Protein AF-A0A506UL39-F1 (afdb_monomer)

pLDDT: mean 78.43, std 23.1, range [29.95, 97.69]

Structure (mmCIF, N/CA/C/O backbone):
data_AF-A0A506UL39-F1
#
_entry.id   AF-A0A506UL39-F1
#
loop_
_atom_site.group_PDB
_atom_site.id
_atom_site.type_symbol
_atom_site.label_atom_id
_atom_site.label_alt_id
_atom_site.label_comp_id
_atom_site.label_asym_id
_atom_site.label_entity_id
_atom_site.label_seq_id
_atom_site.pdbx_PDB_ins_code
_atom_site.Cartn_x
_atom_site.Cartn_y
_atom_site.Cartn_z
_atom_site.occupancy
_atom_site.B_iso_or_equiv
_atom_site.auth_seq_id
_atom_site.auth_comp_id
_atom_site.auth_asym_id
_atom_site.auth_atom_id
_atom_site.pdbx_PDB_model_num
ATOM 1 N N . MET A 1 1 ? 1.155 39.255 -31.889 1.00 38.16 1 MET A N 1
ATOM 2 C CA . MET A 1 1 ? 1.366 37.827 -32.200 1.00 38.16 1 MET A CA 1
ATOM 3 C C . MET A 1 1 ? 1.905 37.205 -30.923 1.00 38.16 1 MET A C 1
ATOM 5 O O . MET A 1 1 ? 3.088 36.922 -30.807 1.00 38.16 1 MET A O 1
ATOM 9 N N . GLU A 1 2 ? 1.031 37.185 -29.916 1.00 32.53 2 GLU A N 1
ATOM 10 C CA . GLU A 1 2 ? 1.246 36.534 -28.626 1.00 32.53 2 GLU A CA 1
ATOM 11 C C . GLU A 1 2 ? 1.055 35.037 -28.850 1.00 32.53 2 GLU A C 1
ATOM 13 O O . GLU A 1 2 ? 0.069 34.622 -29.457 1.00 32.53 2 GLU A O 1
ATOM 18 N N . SER A 1 3 ? 2.042 34.249 -28.442 1.00 35.88 3 SER A N 1
ATOM 19 C CA . SER A 1 3 ? 1.967 32.796 -28.443 1.00 35.88 3 SER A CA 1
ATOM 20 C C . SER A 1 3 ? 1.870 32.376 -26.987 1.00 35.88 3 SER A C 1
ATOM 22 O O . SER A 1 3 ? 2.885 32.300 -26.296 1.00 35.88 3 SER A O 1
ATOM 24 N N . ASP A 1 4 ? 0.639 32.151 -26.535 1.00 34.62 4 ASP A N 1
ATOM 25 C CA . ASP A 1 4 ? 0.340 31.470 -25.281 1.00 34.62 4 ASP A CA 1
ATOM 26 C C . ASP A 1 4 ? 0.943 30.064 -25.329 1.00 34.62 4 ASP A C 1
ATOM 28 O O . ASP A 1 4 ? 0.480 29.169 -26.036 1.00 34.62 4 ASP A O 1
ATOM 32 N N . MET A 1 5 ? 2.032 29.883 -24.587 1.00 33.25 5 MET A N 1
ATOM 33 C CA . MET A 1 5 ? 2.600 28.580 -24.282 1.00 33.25 5 MET A CA 1
ATOM 34 C C . MET A 1 5 ? 1.876 28.071 -23.040 1.00 33.25 5 MET A C 1
ATOM 36 O O . MET A 1 5 ? 2.238 28.375 -21.905 1.00 33.25 5 MET A O 1
ATOM 40 N N . GLN A 1 6 ? 0.794 27.342 -23.286 1.00 35.16 6 GLN A N 1
ATOM 41 C CA . GLN A 1 6 ? -0.039 26.734 -22.265 1.00 35.16 6 GLN A CA 1
ATOM 42 C C . GLN A 1 6 ? 0.770 25.684 -21.494 1.00 35.16 6 GLN A C 1
ATOM 44 O O . GLN A 1 6 ? 0.962 24.554 -21.942 1.00 35.16 6 GLN A O 1
ATOM 49 N N . ALA A 1 7 ? 1.265 26.075 -20.320 1.00 33.69 7 ALA A N 1
ATOM 50 C CA . ALA A 1 7 ? 1.713 25.153 -19.292 1.00 33.69 7 ALA A CA 1
ATOM 51 C C . ALA A 1 7 ? 0.482 24.381 -18.797 1.00 33.69 7 ALA A C 1
ATOM 53 O O . ALA A 1 7 ? -0.311 24.888 -18.007 1.00 33.69 7 ALA A O 1
ATOM 54 N N . GLY A 1 8 ? 0.292 23.166 -19.312 1.00 33.06 8 GLY A N 1
ATOM 55 C CA . GLY A 1 8 ? -0.760 22.233 -18.904 1.00 33.06 8 GLY A CA 1
ATOM 56 C C . GLY A 1 8 ? -0.520 21.640 -17.514 1.00 33.06 8 GLY A C 1
ATOM 57 O O . GLY A 1 8 ? -0.478 20.426 -17.364 1.00 33.06 8 GLY A O 1
ATOM 58 N N . GLY A 1 9 ? -0.331 22.485 -16.500 1.00 37.47 9 GLY A N 1
ATOM 59 C CA . GLY A 1 9 ? -0.407 22.085 -15.100 1.00 37.47 9 GLY A CA 1
ATOM 60 C C . GLY A 1 9 ? -1.870 22.053 -14.686 1.00 37.47 9 GLY A C 1
ATOM 61 O O . GLY A 1 9 ? -2.412 23.067 -14.254 1.00 37.47 9 GLY A O 1
ATOM 62 N N . PHE A 1 10 ? -2.532 20.912 -14.867 1.00 41.19 10 PHE A N 1
ATOM 63 C CA . PHE A 1 10 ? -3.854 20.713 -14.283 1.00 41.19 10 PHE A CA 1
ATOM 64 C C . PHE A 1 10 ? -3.689 20.621 -12.755 1.00 41.19 10 PHE A C 1
ATOM 66 O O . PHE A 1 10 ? -2.804 19.891 -12.301 1.00 41.19 10 PHE A O 1
ATOM 73 N N . PRO A 1 11 ? -4.467 21.359 -11.943 1.00 39.09 11 PRO A N 1
ATOM 74 C CA . PRO A 1 11 ? -4.295 21.341 -10.496 1.00 39.09 11 PRO A CA 1
ATOM 75 C C . PRO A 1 11 ? -4.574 19.933 -9.958 1.00 39.09 11 PRO A C 1
ATOM 77 O O . PRO A 1 11 ? -5.653 19.377 -10.173 1.00 39.09 11 PRO A O 1
ATOM 80 N N . LEU A 1 12 ? -3.587 19.365 -9.257 1.00 50.97 12 LEU A N 1
ATOM 81 C CA . LEU A 1 12 ? -3.620 18.023 -8.659 1.00 50.97 12 LEU A CA 1
ATOM 82 C C . LEU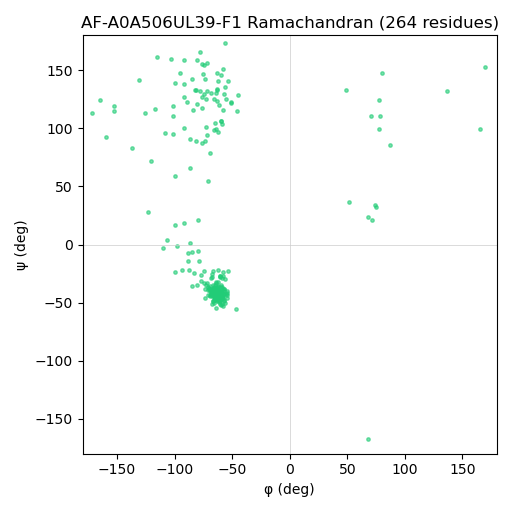 A 1 12 ? -4.842 17.801 -7.752 1.00 50.97 12 LEU A C 1
ATOM 84 O O . LEU A 1 12 ? -5.271 16.664 -7.591 1.00 50.97 12 LEU A O 1
ATOM 88 N N . SER A 1 13 ? -5.448 18.873 -7.228 1.00 46.28 13 SER A N 1
ATOM 89 C CA . SER A 1 13 ? -6.666 18.813 -6.415 1.00 46.28 13 SER A CA 1
ATOM 90 C C . SER A 1 13 ? -7.834 18.133 -7.131 1.00 46.28 13 SER A C 1
ATOM 92 O O . SER A 1 13 ? -8.550 17.353 -6.518 1.00 46.28 13 SER A O 1
ATOM 94 N N . PHE A 1 14 ? -8.005 18.356 -8.436 1.00 41.31 14 PHE A N 1
ATOM 95 C CA . PHE A 1 14 ? -9.125 17.785 -9.189 1.00 41.31 14 PHE A CA 1
ATOM 96 C C . PHE A 1 14 ? -8.927 16.300 -9.517 1.00 41.31 14 PHE A C 1
ATOM 98 O O . PHE A 1 14 ? -9.890 15.536 -9.578 1.00 41.31 14 PHE A O 1
ATOM 105 N N . SER A 1 15 ? -7.675 15.876 -9.696 1.00 50.53 15 SER A N 1
ATOM 106 C CA . SER A 1 15 ? -7.331 14.460 -9.846 1.00 50.53 15 SER A CA 1
ATOM 107 C C . SER A 1 15 ? -7.427 13.721 -8.511 1.00 50.53 15 SER A C 1
ATOM 109 O O . SER A 1 15 ? -7.947 12.611 -8.486 1.00 50.53 15 SER A O 1
ATOM 111 N N . ALA A 1 16 ? -7.021 14.356 -7.408 1.00 48.03 16 ALA A N 1
ATOM 112 C CA . ALA A 1 16 ? -7.117 13.796 -6.062 1.00 48.03 16 ALA A CA 1
ATOM 113 C C . ALA A 1 16 ? -8.574 13.633 -5.593 1.00 48.03 16 ALA A C 1
ATOM 115 O O . ALA A 1 16 ? -8.914 12.621 -4.972 1.00 48.03 16 ALA A O 1
ATOM 116 N N . GLU A 1 17 ? -9.452 14.588 -5.925 1.00 49.06 17 GLU A N 1
ATOM 117 C CA . GLU A 1 17 ? -10.882 14.522 -5.594 1.00 49.06 17 GLU A CA 1
ATOM 118 C C . GLU A 1 17 ? -11.579 13.404 -6.383 1.00 49.06 17 GLU A C 1
ATOM 120 O O . GLU A 1 17 ? -12.274 12.583 -5.789 1.00 49.06 17 GLU A O 1
ATOM 125 N N . ARG A 1 18 ? -11.278 13.256 -7.682 1.00 52.94 18 ARG A N 1
ATOM 126 C CA . ARG A 1 18 ? -11.793 12.145 -8.501 1.00 52.94 18 ARG A CA 1
ATOM 127 C C . ARG A 1 18 ? -11.214 10.778 -8.152 1.00 52.94 18 ARG A C 1
ATOM 129 O O . ARG A 1 18 ? -11.940 9.791 -8.224 1.00 52.94 18 ARG A O 1
ATOM 136 N N . ALA A 1 19 ? -9.927 10.682 -7.822 1.00 51.28 19 ALA A N 1
ATOM 137 C CA . ALA A 1 19 ? -9.304 9.418 -7.426 1.00 51.28 19 ALA A CA 1
ATOM 138 C C . ALA A 1 19 ? -9.859 8.944 -6.076 1.00 51.28 19 ALA A C 1
ATOM 140 O O . ALA A 1 19 ? -10.174 7.764 -5.921 1.00 51.28 19 ALA A O 1
ATOM 141 N N . SER A 1 20 ? -10.075 9.876 -5.140 1.00 53.09 20 SER A N 1
ATOM 142 C CA . SER A 1 20 ? -10.773 9.601 -3.880 1.00 53.09 20 SER A CA 1
ATOM 143 C C . SER A 1 20 ? -12.224 9.190 -4.125 1.00 53.09 20 SER A C 1
ATOM 145 O O . SER A 1 20 ? -12.666 8.190 -3.573 1.00 53.09 20 SER A O 1
ATOM 147 N N . GLU A 1 21 ? -12.956 9.897 -4.988 1.00 56.34 21 GLU A N 1
ATOM 148 C CA . GLU A 1 21 ? -14.340 9.565 -5.342 1.00 56.34 21 GLU A CA 1
ATOM 149 C C . GLU A 1 21 ? -14.439 8.184 -6.011 1.00 56.34 21 GLU A C 1
ATOM 151 O O . GLU A 1 21 ? -15.245 7.357 -5.601 1.00 56.34 21 GLU A O 1
ATOM 156 N N . THR A 1 22 ? -13.548 7.863 -6.950 1.00 54.78 22 THR A N 1
ATOM 157 C CA . THR A 1 22 ? -13.529 6.568 -7.657 1.00 54.78 22 THR A CA 1
ATOM 158 C C . THR A 1 22 ? -13.162 5.408 -6.724 1.00 54.78 22 THR A C 1
ATOM 160 O O . THR A 1 22 ? -13.800 4.356 -6.766 1.00 54.78 22 THR A O 1
ATOM 163 N N . ALA A 1 23 ? -12.191 5.599 -5.823 1.00 55.88 23 ALA A N 1
ATOM 164 C CA . ALA A 1 23 ? -11.844 4.604 -4.804 1.00 55.88 23 ALA A CA 1
ATOM 165 C C . ALA A 1 23 ? -12.993 4.373 -3.804 1.00 55.88 23 ALA A C 1
ATOM 167 O O . ALA A 1 23 ? -13.213 3.250 -3.347 1.00 55.88 23 ALA A O 1
ATOM 168 N N . MET A 1 24 ? -13.743 5.433 -3.483 1.00 57.34 24 MET A N 1
ATOM 169 C CA . MET A 1 24 ? -14.925 5.383 -2.617 1.00 57.34 24 MET A CA 1
ATOM 170 C C . MET A 1 24 ? -16.143 4.758 -3.318 1.00 57.34 24 MET A C 1
ATOM 172 O O . MET A 1 24 ? -17.020 4.240 -2.637 1.00 57.34 24 MET A O 1
ATOM 176 N N . VAL A 1 25 ? -16.196 4.758 -4.655 1.00 55.38 25 VAL A N 1
ATOM 177 C CA . VAL A 1 25 ? -17.262 4.113 -5.448 1.00 55.38 25 VAL A CA 1
ATOM 178 C C . VAL A 1 25 ? -17.089 2.585 -5.524 1.00 55.38 25 VAL A C 1
ATOM 180 O O . VAL A 1 25 ? -18.076 1.868 -5.668 1.00 55.38 25 VAL A O 1
ATOM 183 N N . GLY A 1 26 ? -15.863 2.062 -5.388 1.00 57.66 26 GLY A N 1
ATOM 184 C CA . GLY A 1 26 ? -15.585 0.615 -5.416 1.00 57.66 26 GLY A CA 1
ATOM 185 C C . GLY A 1 26 ? -15.698 -0.105 -4.064 1.00 57.66 26 GLY A C 1
ATOM 186 O O . GLY A 1 26 ? -15.888 -1.324 -4.023 1.00 57.66 26 GLY A O 1
ATOM 187 N N . ALA A 1 27 ? -15.577 0.623 -2.952 1.00 67.50 27 ALA A N 1
ATOM 188 C CA . ALA A 1 27 ? -15.728 0.075 -1.607 1.00 67.50 27 ALA A CA 1
ATOM 189 C C . ALA A 1 27 ? -17.179 0.204 -1.141 1.00 67.50 27 ALA A C 1
ATOM 191 O O . ALA A 1 27 ? -17.815 1.237 -1.337 1.00 67.50 27 ALA A O 1
ATOM 192 N N . ASP A 1 28 ? -17.713 -0.832 -0.495 1.00 84.94 28 ASP A N 1
ATOM 193 C CA . ASP A 1 28 ? -19.056 -0.704 0.047 1.00 84.94 28 ASP A CA 1
ATOM 194 C C . ASP A 1 28 ? -19.087 0.232 1.265 1.00 84.94 28 ASP A C 1
ATOM 196 O O . ASP A 1 28 ? -18.089 0.474 1.952 1.00 84.94 28 ASP A O 1
ATOM 200 N N . ASN A 1 29 ? -20.265 0.795 1.532 1.00 88.88 29 ASN A N 1
ATOM 201 C CA . ASN A 1 29 ? -20.434 1.782 2.596 1.00 88.88 29 ASN A CA 1
ATOM 202 C C . ASN A 1 29 ? -20.067 1.218 3.986 1.00 88.88 29 ASN A C 1
ATOM 204 O O . ASN A 1 29 ? -19.652 1.962 4.874 1.00 88.88 29 ASN A O 1
ATOM 208 N N . PHE A 1 30 ? -20.197 -0.101 4.170 1.00 92.94 30 PHE A N 1
ATOM 209 C CA . PHE A 1 30 ? -19.816 -0.789 5.401 1.00 92.94 30 PHE A CA 1
ATOM 210 C C . PHE A 1 30 ? -18.294 -0.770 5.615 1.00 92.94 30 PHE A C 1
ATOM 212 O O . PHE A 1 30 ? -17.831 -0.362 6.684 1.00 92.94 30 PHE A O 1
ATOM 219 N N . ASP A 1 31 ? -17.521 -1.172 4.603 1.00 93.31 31 ASP A N 1
ATOM 220 C CA . ASP A 1 31 ? -16.058 -1.203 4.631 1.00 93.31 31 ASP A CA 1
ATOM 221 C C . ASP A 1 31 ? -15.496 0.195 4.853 1.00 93.31 31 ASP A C 1
ATOM 223 O O . ASP A 1 31 ? -14.620 0.382 5.697 1.00 93.31 31 ASP A O 1
ATOM 227 N N . LEU A 1 32 ? -16.043 1.191 4.151 1.00 93.31 32 LEU A N 1
ATOM 228 C CA . LEU A 1 32 ? -15.636 2.587 4.291 1.00 93.31 32 LEU A CA 1
ATOM 229 C C . LEU A 1 32 ? -15.879 3.123 5.703 1.00 93.31 32 LEU A C 1
ATOM 231 O O . LEU A 1 32 ? -14.986 3.745 6.285 1.00 93.31 32 LEU A O 1
ATOM 235 N N . ALA A 1 33 ? -17.057 2.864 6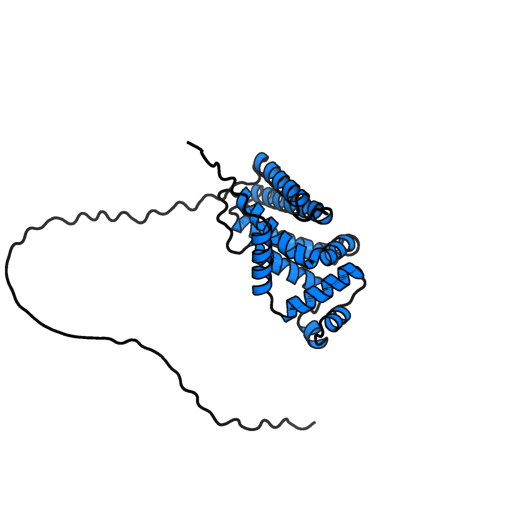.278 1.00 95.31 33 ALA A N 1
ATOM 236 C CA . ALA A 1 33 ? -17.387 3.310 7.628 1.00 95.31 33 ALA A CA 1
ATOM 237 C C . ALA A 1 33 ? -16.449 2.689 8.674 1.00 95.31 33 ALA A C 1
ATOM 239 O O . ALA A 1 33 ? -15.905 3.399 9.527 1.00 95.31 33 ALA A O 1
ATOM 240 N N . LEU A 1 34 ? -16.213 1.375 8.584 1.00 96.88 34 LEU A N 1
ATOM 241 C CA . LEU A 1 34 ? -15.311 0.679 9.497 1.00 96.88 34 LEU A CA 1
ATOM 242 C C . LEU A 1 34 ? -13.861 1.145 9.324 1.00 96.88 34 LEU A C 1
ATOM 244 O O . LEU A 1 34 ? -13.169 1.380 10.317 1.00 96.88 34 LEU A O 1
ATOM 248 N N . LEU A 1 35 ? -13.400 1.282 8.079 1.00 96.44 35 LEU A N 1
ATOM 249 C CA . LEU A 1 35 ? -12.038 1.691 7.759 1.00 96.44 35 LEU A CA 1
ATOM 250 C C . LEU A 1 35 ? -11.754 3.103 8.267 1.00 96.44 35 LEU A C 1
ATOM 252 O O . LEU A 1 35 ? -10.744 3.306 8.939 1.00 96.44 35 LEU A O 1
ATOM 256 N N . LYS A 1 36 ? -12.668 4.051 8.034 1.00 96.38 36 LYS A N 1
ATOM 257 C CA . LYS A 1 36 ? -12.562 5.421 8.549 1.00 96.38 36 LYS A CA 1
ATOM 258 C C . LYS A 1 36 ? -12.459 5.440 10.070 1.00 96.38 36 LYS A C 1
ATOM 260 O O . LYS A 1 36 ? -11.489 5.968 10.608 1.00 96.38 36 LYS A O 1
ATOM 265 N N . ALA A 1 37 ? -13.388 4.782 10.765 1.00 97.44 37 ALA A N 1
ATOM 266 C CA . ALA A 1 37 ? -13.367 4.722 12.224 1.00 97.44 37 ALA A CA 1
ATOM 267 C C . ALA A 1 37 ? -12.079 4.076 12.766 1.00 97.44 37 ALA A C 1
ATOM 269 O O . ALA A 1 37 ? -11.500 4.553 13.744 1.00 97.44 37 ALA A O 1
ATOM 270 N N . ALA A 1 38 ? -11.604 3.006 12.123 1.00 97.69 38 ALA A N 1
ATOM 271 C CA . ALA A 1 38 ? -10.373 2.330 12.508 1.00 97.69 38 ALA A CA 1
ATOM 272 C C . ALA A 1 38 ? -9.123 3.190 12.271 1.00 97.69 38 ALA A C 1
ATOM 274 O O . ALA A 1 38 ? -8.237 3.203 13.124 1.00 97.69 38 ALA A O 1
ATOM 275 N N . MET A 1 39 ? -9.039 3.907 11.147 1.00 97.44 39 MET A N 1
ATOM 276 C CA . MET A 1 39 ? -7.905 4.781 10.831 1.00 97.44 39 MET A CA 1
ATOM 277 C C . MET A 1 39 ? -7.881 6.027 11.721 1.00 97.44 39 MET A C 1
ATOM 279 O O . MET A 1 39 ? -6.809 6.408 12.188 1.00 97.44 39 MET A O 1
ATOM 283 N N . ASP A 1 40 ? -9.043 6.587 12.061 1.00 97.12 40 ASP A N 1
ATOM 284 C CA . ASP A 1 40 ? -9.157 7.685 13.026 1.00 97.12 40 ASP A CA 1
ATOM 285 C C . ASP A 1 40 ? -8.708 7.249 14.431 1.00 97.12 40 ASP A C 1
ATOM 287 O O . ASP A 1 40 ? -7.955 7.954 15.110 1.00 97.12 40 ASP A O 1
ATOM 291 N N . LEU A 1 41 ? -9.132 6.058 14.874 1.00 97.50 41 LEU A N 1
ATOM 292 C CA . LEU A 1 41 ? -8.657 5.451 16.121 1.00 97.50 41 LEU A CA 1
ATOM 293 C C . LEU A 1 41 ? -7.152 5.177 16.070 1.00 97.50 41 LEU A C 1
ATOM 295 O O . LEU A 1 41 ? -6.448 5.485 17.028 1.00 97.50 41 LEU A O 1
ATOM 299 N N . ALA A 1 42 ? -6.638 4.643 14.961 1.00 96.88 42 ALA A N 1
ATOM 300 C CA . ALA A 1 42 ? -5.213 4.391 14.785 1.00 96.88 42 ALA A CA 1
ATOM 301 C C . ALA A 1 42 ? -4.392 5.686 14.852 1.00 96.88 42 ALA A C 1
ATOM 303 O O . ALA A 1 42 ? -3.349 5.692 15.498 1.00 96.88 42 ALA A O 1
ATOM 304 N N . GLY A 1 43 ? -4.858 6.782 14.251 1.00 95.81 43 GLY A N 1
ATOM 305 C CA . GLY A 1 43 ? -4.181 8.079 14.310 1.00 95.81 43 GLY A CA 1
ATOM 306 C C . GLY A 1 43 ? -4.142 8.662 15.725 1.00 95.81 43 GLY A C 1
ATOM 307 O O . GLY A 1 43 ? -3.089 9.088 16.196 1.00 95.81 43 GLY A O 1
ATOM 308 N N . ARG A 1 44 ? -5.270 8.626 16.450 1.00 95.88 44 ARG A N 1
ATOM 309 C CA . ARG A 1 44 ? -5.364 9.168 17.821 1.00 95.88 44 ARG A CA 1
ATOM 310 C C . ARG A 1 44 ? -4.665 8.298 18.857 1.00 95.88 44 ARG A C 1
ATOM 312 O O . ARG A 1 44 ? -3.970 8.787 19.744 1.00 95.88 44 ARG A O 1
ATOM 319 N N . GLU A 1 45 ? -4.899 6.998 18.777 1.00 94.25 45 GLU A N 1
ATOM 320 C CA . GLU A 1 45 ? -4.539 6.040 19.812 1.00 94.25 45 GLU A CA 1
ATOM 321 C C . GLU A 1 45 ? -3.401 5.135 19.372 1.00 94.25 45 GLU A C 1
ATOM 323 O O . GLU A 1 45 ? -2.917 4.385 20.191 1.00 94.25 45 GLU A O 1
ATOM 328 N N . GLY A 1 46 ? -2.873 5.208 18.158 1.00 93.81 46 GLY A N 1
ATOM 329 C CA . GLY A 1 46 ? -1.823 4.310 17.675 1.00 93.81 46 GLY A CA 1
ATOM 330 C C . GLY A 1 46 ? -2.354 2.947 17.221 1.00 93.81 46 GLY A C 1
ATOM 331 O O . GLY A 1 46 ? -3.299 2.393 17.789 1.00 93.81 46 GLY A O 1
ATOM 332 N N . TRP A 1 47 ? -1.692 2.363 16.214 1.00 94.31 47 TRP A N 1
ATOM 333 C CA . TRP A 1 47 ? -2.153 1.133 15.564 1.00 94.31 47 TRP A CA 1
ATOM 334 C C . TRP A 1 47 ? -2.399 -0.013 16.546 1.00 94.31 47 TRP A C 1
ATOM 336 O O . TRP A 1 47 ? -3.432 -0.655 16.461 1.00 94.31 47 TRP A O 1
ATOM 346 N N . HIS A 1 48 ? -1.525 -0.251 17.523 1.00 92.56 48 HIS A N 1
ATOM 347 C CA . HIS A 1 48 ? -1.647 -1.405 18.427 1.00 92.56 48 HIS A CA 1
ATOM 348 C C . HIS A 1 48 ? -2.669 -1.242 19.561 1.00 92.56 48 HIS A C 1
ATOM 350 O O . HIS A 1 48 ? -3.019 -2.236 20.189 1.00 92.56 48 HIS A O 1
ATOM 356 N N . ARG A 1 49 ? -3.158 -0.023 19.841 1.00 93.06 49 ARG A N 1
ATOM 357 C CA . ARG A 1 49 ? -3.959 0.241 21.055 1.00 93.06 49 ARG A CA 1
ATOM 358 C C . ARG A 1 49 ? -5.471 0.129 20.856 1.00 93.06 49 ARG A C 1
ATOM 360 O O . ARG A 1 49 ? -6.171 -0.132 21.827 1.00 93.06 49 ARG A O 1
ATOM 367 N N . PHE A 1 50 ? -5.977 0.254 19.629 1.00 95.06 50 PHE A N 1
ATOM 368 C CA . PHE A 1 50 ? -7.407 0.068 19.354 1.00 95.06 50 PHE A CA 1
ATOM 369 C C . PHE A 1 50 ? -7.750 -1.382 18.973 1.00 95.06 50 PHE A C 1
ATOM 371 O O . PHE A 1 50 ? -6.904 -2.134 18.480 1.00 95.06 50 PHE A O 1
ATOM 378 N N . SER A 1 51 ? -9.016 -1.771 19.124 1.00 95.38 51 SER A N 1
ATOM 379 C CA . SER A 1 51 ? -9.540 -3.070 18.672 1.00 95.38 51 SER A CA 1
ATOM 380 C C . SER A 1 51 ? -10.588 -2.914 17.564 1.00 95.38 51 SER A C 1
ATOM 382 O O . SER A 1 51 ? -11.195 -1.855 17.420 1.00 95.38 51 SER A O 1
ATOM 384 N N . LEU A 1 52 ? -10.855 -3.985 16.806 1.00 96.31 52 LEU A N 1
ATOM 385 C CA . LEU A 1 52 ? -11.948 -3.993 15.820 1.00 96.31 52 LEU A CA 1
ATOM 386 C C . LEU A 1 52 ? -13.321 -3.755 16.464 1.00 96.31 52 LEU A C 1
ATOM 388 O O . LEU A 1 52 ? -14.196 -3.178 15.833 1.00 96.31 52 LEU A O 1
ATOM 392 N N . VAL A 1 53 ? -13.493 -4.134 17.734 1.00 97.06 53 VAL A N 1
ATOM 393 C CA . VAL A 1 53 ? -14.716 -3.856 18.499 1.00 97.06 53 VAL A CA 1
ATOM 394 C C . VAL A 1 53 ? -14.869 -2.355 18.751 1.00 97.06 53 VAL A C 1
ATOM 396 O O . VAL A 1 53 ? -15.951 -1.817 18.547 1.00 97.06 53 VAL A O 1
ATOM 399 N N . MET A 1 54 ? -13.788 -1.667 19.133 1.00 97.19 54 MET A N 1
ATOM 400 C CA . MET A 1 54 ? -13.802 -0.207 19.304 1.00 97.19 54 MET A CA 1
ATOM 401 C C . MET A 1 54 ? -14.096 0.507 17.983 1.00 97.19 54 MET A C 1
ATOM 403 O O . MET A 1 54 ? -14.881 1.449 17.966 1.00 97.19 54 MET A O 1
ATOM 407 N N . ALA A 1 55 ? -13.510 0.039 16.875 1.00 97.50 55 ALA A N 1
ATOM 408 C CA . ALA A 1 55 ? -13.792 0.582 15.547 1.00 97.50 55 ALA A CA 1
ATOM 409 C C . ALA A 1 55 ? -15.254 0.360 15.135 1.00 97.50 55 ALA A C 1
ATOM 411 O O . ALA A 1 55 ? -15.897 1.293 14.666 1.00 97.50 55 ALA A O 1
ATOM 412 N N . ALA A 1 56 ? -15.805 -0.834 15.382 1.00 97.38 56 ALA A N 1
ATOM 413 C CA . ALA A 1 56 ? -17.212 -1.136 15.132 1.00 97.38 56 ALA A CA 1
ATOM 414 C C . ALA A 1 56 ? -18.142 -0.206 15.927 1.00 97.38 56 ALA A C 1
ATOM 416 O O . ALA A 1 56 ? -19.052 0.388 15.359 1.00 97.38 56 ALA A O 1
ATOM 417 N N . GLN A 1 57 ? -17.874 -0.022 17.223 1.00 97.44 57 GLN A N 1
ATOM 418 C CA . GLN A 1 57 ? -18.640 0.882 18.085 1.00 97.44 57 GLN A CA 1
ATOM 419 C C . GLN A 1 57 ? -18.551 2.337 17.615 1.00 97.44 57 GLN A C 1
ATOM 421 O O . GLN A 1 57 ? -19.572 3.014 17.543 1.00 97.44 57 GLN A O 1
ATOM 426 N N . ALA A 1 58 ? -17.353 2.805 17.256 1.00 96.88 58 ALA A N 1
ATOM 427 C CA . ALA A 1 58 ? -17.144 4.154 16.736 1.00 96.88 58 ALA A CA 1
ATOM 428 C C . ALA A 1 58 ? -17.849 4.383 15.385 1.00 96.88 58 ALA A C 1
ATOM 430 O O . ALA A 1 58 ? -18.314 5.489 15.127 1.00 96.88 58 ALA A O 1
ATOM 431 N N . ALA A 1 59 ? -17.960 3.344 14.553 1.00 96.69 59 ALA A N 1
ATOM 432 C CA . ALA A 1 59 ? -18.671 3.377 13.275 1.00 96.69 59 ALA A CA 1
ATOM 433 C C . ALA A 1 59 ? -20.188 3.118 13.395 1.00 96.69 59 ALA A C 1
ATOM 435 O O . ALA A 1 59 ? -20.895 3.201 12.394 1.00 96.69 59 ALA A O 1
ATOM 436 N N . GLY A 1 60 ? -20.701 2.772 14.582 1.00 96.75 60 GLY A N 1
ATOM 437 C CA . GLY A 1 60 ? -22.102 2.376 14.764 1.00 96.75 60 GLY A CA 1
ATOM 438 C C . GLY A 1 60 ? -22.469 1.037 14.106 1.00 96.75 60 GLY A C 1
ATOM 439 O O . GLY A 1 60 ? -23.636 0.802 13.804 1.00 96.75 60 GLY A O 1
ATOM 440 N N . LEU A 1 61 ? -21.490 0.159 13.872 1.00 97.31 61 LEU A N 1
ATOM 441 C CA . LEU A 1 61 ? -21.668 -1.136 13.212 1.00 97.31 61 LEU A CA 1
ATOM 442 C C . LEU A 1 61 ? -21.853 -2.271 14.225 1.00 97.31 61 LEU A C 1
ATOM 444 O O . LEU A 1 61 ? -21.256 -2.285 15.306 1.00 97.31 61 LEU A O 1
ATOM 448 N N . ALA A 1 62 ? -22.641 -3.280 13.850 1.00 96.81 62 ALA A N 1
ATOM 449 C CA . ALA A 1 62 ? -22.804 -4.484 14.654 1.00 96.81 62 ALA A CA 1
ATOM 450 C C . ALA A 1 62 ? -21.483 -5.272 14.730 1.00 96.81 62 ALA A C 1
ATOM 452 O O . ALA A 1 62 ? -20.914 -5.669 13.715 1.00 96.81 62 ALA A O 1
ATOM 453 N N . VAL A 1 63 ? -21.011 -5.552 15.949 1.00 96.38 63 VAL A N 1
ATOM 454 C CA . VAL A 1 63 ? -19.721 -6.232 16.186 1.00 96.38 63 VAL A CA 1
ATOM 455 C C . VAL A 1 63 ? -19.668 -7.624 15.546 1.00 96.38 63 VAL A C 1
ATOM 457 O O . VAL A 1 63 ? -18.619 -8.028 15.050 1.00 96.38 63 VAL A O 1
ATOM 460 N N . VAL A 1 64 ? -20.788 -8.354 15.542 1.00 96.12 64 VAL A N 1
ATOM 461 C CA . VAL A 1 64 ? -20.881 -9.688 14.920 1.00 96.12 64 VAL A CA 1
ATOM 462 C C . VAL A 1 64 ? -20.650 -9.604 13.411 1.00 96.12 64 VAL A C 1
ATOM 464 O O . VAL A 1 64 ? -19.882 -10.397 12.873 1.00 96.12 64 VAL A O 1
ATOM 467 N N . GLU A 1 65 ? -21.229 -8.601 12.751 1.00 95.12 65 GLU A N 1
ATOM 468 C CA . GLU A 1 65 ? -21.054 -8.388 11.312 1.00 95.12 65 GLU A CA 1
ATOM 469 C C . GLU A 1 65 ? -19.602 -8.033 10.980 1.00 95.12 65 GLU A C 1
ATOM 471 O O . GLU A 1 65 ? -18.973 -8.647 10.117 1.00 95.12 65 GLU A O 1
ATOM 476 N N . VAL A 1 66 ? -19.009 -7.127 11.767 1.00 96.7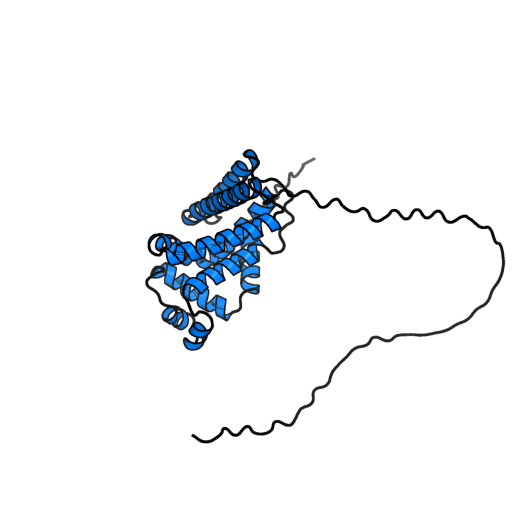5 66 VAL A N 1
ATOM 477 C CA . VAL A 1 66 ? -17.583 -6.793 11.650 1.00 96.75 66 VAL A CA 1
ATOM 478 C C . VAL A 1 66 ? -16.709 -8.030 11.853 1.00 96.75 66 VAL A C 1
ATOM 480 O O . VAL A 1 66 ? -15.757 -8.226 11.108 1.00 96.75 66 VAL A O 1
ATOM 483 N N . ARG A 1 67 ? -17.021 -8.906 12.816 1.00 95.75 67 ARG A N 1
ATOM 484 C CA . ARG A 1 67 ? -16.244 -10.131 13.056 1.00 95.75 67 ARG A CA 1
ATOM 485 C C . ARG A 1 67 ? -16.341 -11.133 11.902 1.00 95.75 67 ARG A C 1
ATOM 487 O O . ARG A 1 67 ? -15.355 -11.833 11.654 1.00 95.75 67 ARG A O 1
ATOM 494 N N . ASN A 1 68 ? -17.491 -11.234 11.240 1.00 94.81 68 ASN A N 1
ATOM 495 C CA . ASN A 1 68 ? -17.686 -12.129 10.097 1.00 94.81 68 ASN A CA 1
ATOM 496 C C . ASN A 1 68 ? -16.888 -11.654 8.882 1.00 94.81 68 ASN A C 1
ATOM 498 O O . ASN A 1 68 ? -16.219 -12.454 8.230 1.00 94.81 68 ASN A O 1
ATOM 502 N N . ARG A 1 69 ? -16.912 -10.345 8.626 1.00 93.94 69 ARG A N 1
ATOM 503 C CA . ARG A 1 69 ? -16.283 -9.736 7.455 1.00 93.94 69 ARG A CA 1
ATOM 504 C C . ARG A 1 69 ? -14.795 -9.429 7.627 1.00 93.94 69 ARG A C 1
ATOM 506 O O . ARG A 1 69 ? -14.015 -9.591 6.693 1.00 93.94 69 ARG A O 1
ATOM 513 N N . TYR A 1 70 ? -14.401 -9.034 8.835 1.00 95.44 70 TYR A N 1
ATOM 514 C CA . TYR A 1 70 ? -13.033 -8.706 9.234 1.00 95.44 70 TYR A CA 1
ATOM 515 C C . TYR A 1 70 ? -12.576 -9.611 10.390 1.00 95.44 70 TYR A C 1
ATOM 517 O O . TYR A 1 70 ? -12.434 -9.154 11.529 1.00 95.44 70 TYR A O 1
ATOM 525 N N . PRO A 1 71 ? -12.313 -10.908 10.138 1.00 91.38 71 PRO A N 1
ATOM 526 C CA . PRO A 1 71 ? -11.757 -11.818 11.139 1.00 91.38 71 PRO A CA 1
ATOM 527 C C . PRO A 1 71 ? -10.436 -11.334 11.746 1.00 91.38 71 PRO A C 1
ATOM 529 O O . PRO A 1 71 ? -10.154 -11.642 12.906 1.00 91.38 71 PRO A O 1
ATOM 532 N N . PHE A 1 72 ? -9.630 -10.583 10.989 1.00 93.56 72 PHE A N 1
ATOM 533 C CA . PHE A 1 72 ? -8.314 -10.124 11.422 1.00 93.56 72 PHE A CA 1
ATOM 534 C C . PHE A 1 72 ? -8.127 -8.631 11.184 1.00 93.56 72 PHE A C 1
ATOM 536 O O . PHE A 1 72 ? -8.480 -8.095 10.139 1.00 93.56 72 PHE A O 1
ATOM 543 N N . LYS A 1 73 ? -7.463 -7.960 12.127 1.00 94.12 73 LYS A N 1
ATOM 544 C CA . LYS A 1 73 ? -7.209 -6.516 12.060 1.00 94.12 73 LYS A CA 1
ATOM 545 C C . LYS A 1 73 ? -6.398 -6.091 10.830 1.00 94.12 73 LYS A C 1
ATOM 547 O O . LYS A 1 73 ? -6.658 -5.034 10.265 1.00 94.12 73 LYS A O 1
ATOM 552 N N . ILE A 1 74 ? -5.459 -6.929 10.383 1.00 94.38 74 ILE A N 1
ATOM 553 C CA . ILE A 1 74 ? -4.672 -6.700 9.159 1.00 94.38 74 ILE A CA 1
ATOM 554 C C . ILE A 1 74 ? -5.555 -6.541 7.914 1.00 94.38 74 ILE A C 1
ATOM 556 O O . ILE A 1 74 ? -5.178 -5.838 6.983 1.00 94.38 74 ILE A O 1
ATOM 560 N N . GLN A 1 75 ? -6.753 -7.128 7.903 1.00 94.88 75 GLN A N 1
ATOM 561 C CA . GLN A 1 75 ? -7.654 -7.073 6.758 1.00 94.88 75 GLN A CA 1
ATOM 562 C C . GLN A 1 75 ? -8.183 -5.661 6.483 1.00 94.88 75 GLN A C 1
ATOM 564 O O . GLN A 1 75 ?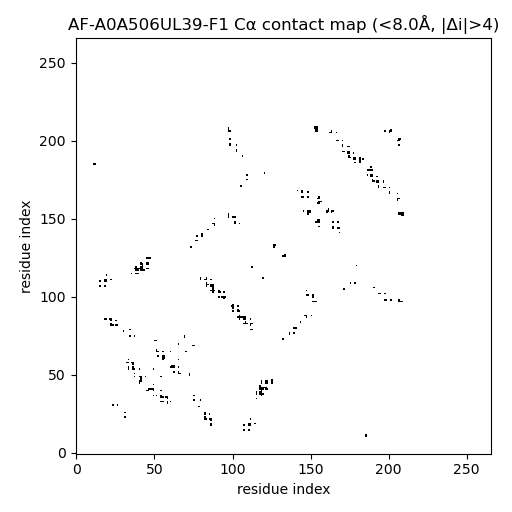 -8.482 -5.354 5.333 1.00 94.88 75 GLN A O 1
ATOM 569 N N . LEU A 1 76 ? -8.195 -4.768 7.481 1.00 95.75 76 LEU A N 1
ATOM 570 C CA . LEU A 1 76 ? -8.423 -3.335 7.257 1.00 95.75 76 LEU A CA 1
ATOM 571 C C . LEU A 1 76 ? -7.362 -2.740 6.327 1.00 95.75 76 LEU A C 1
ATOM 573 O O . LEU A 1 76 ? -7.681 -2.020 5.389 1.00 95.75 76 LEU A O 1
ATOM 577 N N . LEU A 1 77 ? -6.093 -3.084 6.554 1.00 95.81 77 LEU A N 1
ATOM 578 C CA . LEU A 1 77 ? -4.976 -2.589 5.750 1.00 95.81 77 LEU A CA 1
ATOM 579 C C . LEU A 1 77 ? -4.918 -3.252 4.381 1.00 95.81 77 LEU A C 1
ATOM 581 O O . LEU A 1 77 ? -4.521 -2.610 3.417 1.00 95.81 77 LEU A O 1
ATOM 585 N N . LEU A 1 78 ? -5.309 -4.523 4.280 1.00 95.19 78 LEU A N 1
ATOM 586 C CA . LEU A 1 78 ? -5.446 -5.189 2.985 1.00 95.19 78 LEU A CA 1
ATOM 587 C C . LEU A 1 78 ? -6.598 -4.586 2.175 1.00 95.19 78 LEU A C 1
ATOM 589 O O . LEU A 1 78 ? -6.446 -4.383 0.977 1.00 95.19 78 LEU A O 1
ATOM 593 N N . THR A 1 79 ? -7.706 -4.230 2.831 1.00 94.75 79 THR A N 1
ATOM 594 C CA . THR A 1 79 ? -8.822 -3.517 2.191 1.00 94.75 79 THR A CA 1
ATOM 595 C C . THR A 1 79 ? -8.374 -2.144 1.704 1.00 94.75 79 THR A C 1
ATOM 597 O O . THR A 1 79 ? -8.585 -1.826 0.540 1.00 94.75 79 THR A O 1
ATOM 600 N N . LEU A 1 80 ? -7.683 -1.369 2.548 1.00 95.25 80 LEU A N 1
ATOM 601 C CA . LEU A 1 80 ? -7.129 -0.073 2.154 1.00 95.25 80 LEU A CA 1
ATOM 602 C C . LEU A 1 80 ? -6.119 -0.197 1.004 1.00 95.25 80 LEU A C 1
ATOM 604 O O . LEU A 1 80 ? -6.153 0.603 0.076 1.00 95.25 80 LEU A O 1
ATOM 608 N N . ASN A 1 81 ? -5.232 -1.199 1.039 1.00 94.56 81 ASN A N 1
ATOM 609 C CA . ASN A 1 81 ? -4.302 -1.454 -0.065 1.00 94.56 81 ASN A CA 1
ATOM 610 C C . ASN A 1 81 ? -5.042 -1.776 -1.360 1.00 94.56 81 ASN A C 1
ATOM 612 O O . ASN A 1 81 ? -4.685 -1.216 -2.386 1.00 94.56 81 ASN A O 1
ATOM 616 N N . ARG A 1 82 ? -6.083 -2.614 -1.303 1.00 93.81 82 ARG A N 1
ATOM 617 C CA . ARG A 1 82 ? -6.910 -2.939 -2.467 1.00 93.81 82 ARG A CA 1
ATOM 618 C C . ARG A 1 82 ? -7.586 -1.697 -3.041 1.00 93.81 82 ARG A C 1
ATOM 620 O O . ARG A 1 82 ? -7.467 -1.472 -4.230 1.00 93.81 82 ARG A O 1
ATOM 627 N N . MET A 1 83 ? -8.197 -0.851 -2.209 1.00 93.06 83 MET A N 1
ATOM 628 C CA . MET A 1 83 ? -8.784 0.417 -2.673 1.00 93.06 83 MET A CA 1
ATOM 629 C C . MET A 1 83 ? -7.750 1.313 -3.367 1.00 93.06 83 MET A C 1
ATOM 631 O O . MET A 1 83 ? -8.041 1.950 -4.375 1.00 93.06 83 MET A O 1
ATOM 635 N N . ALA A 1 84 ? -6.534 1.363 -2.824 1.00 93.56 84 ALA A N 1
ATOM 636 C CA . ALA A 1 84 ? -5.451 2.159 -3.385 1.00 93.56 84 ALA A CA 1
ATOM 637 C C . ALA A 1 84 ? -4.898 1.553 -4.691 1.00 93.56 84 ALA A C 1
ATOM 639 O O . ALA A 1 84 ? -4.506 2.291 -5.593 1.00 93.56 84 ALA A O 1
ATOM 640 N N . ASP A 1 85 ? -4.890 0.224 -4.808 1.00 93.56 85 ASP A N 1
ATOM 641 C CA . ASP A 1 85 ? -4.543 -0.495 -6.035 1.00 93.56 85 ASP A CA 1
ATOM 642 C C . ASP A 1 85 ? -5.615 -0.314 -7.113 1.00 93.56 85 ASP A C 1
ATOM 644 O O . ASP A 1 85 ? -5.268 -0.008 -8.249 1.00 93.56 85 ASP A O 1
ATOM 648 N N . ASP A 1 86 ? -6.897 -0.419 -6.759 1.00 92.44 86 ASP A N 1
ATOM 649 C CA . ASP A 1 86 ? -8.027 -0.204 -7.667 1.00 92.44 86 ASP A CA 1
ATOM 650 C C . ASP A 1 86 ? -7.993 1.223 -8.239 1.00 92.44 86 ASP A C 1
ATOM 652 O O . ASP A 1 86 ? -8.107 1.414 -9.449 1.00 92.44 86 ASP A O 1
ATOM 656 N N . ALA A 1 87 ? -7.734 2.227 -7.393 1.00 90.94 87 ALA A N 1
ATOM 657 C CA . ALA A 1 87 ? -7.572 3.615 -7.828 1.00 90.94 87 ALA A CA 1
ATOM 658 C C . ALA A 1 87 ? -6.379 3.805 -8.776 1.00 90.94 87 ALA A C 1
ATOM 660 O O . ALA A 1 87 ? -6.462 4.556 -9.743 1.00 90.94 87 ALA A O 1
ATOM 661 N N . ALA A 1 88 ? -5.264 3.124 -8.512 1.00 91.31 88 ALA A N 1
ATOM 662 C CA . ALA A 1 88 ? -4.078 3.201 -9.355 1.00 91.31 88 ALA A CA 1
ATOM 663 C C . ALA A 1 88 ? -4.248 2.463 -10.693 1.00 91.31 88 ALA A C 1
ATOM 665 O O . ALA A 1 88 ? -3.686 2.885 -11.700 1.00 91.31 88 ALA A O 1
ATOM 666 N N . LEU A 1 89 ? -4.985 1.352 -10.708 1.00 90.44 89 LEU A N 1
ATOM 667 C CA . LEU A 1 89 ? -5.208 0.518 -11.892 1.00 90.44 89 LEU A CA 1
ATOM 668 C C . LEU A 1 89 ? -6.414 0.954 -12.732 1.00 90.44 89 LEU A C 1
ATOM 670 O O . LEU A 1 89 ? -6.596 0.410 -13.823 1.00 90.44 89 LEU A O 1
ATOM 674 N N . GLY A 1 90 ? -7.211 1.911 -12.249 1.00 85.06 90 GLY A N 1
ATOM 675 C CA . GLY A 1 90 ? -8.301 2.527 -13.001 1.00 85.06 90 GLY A CA 1
ATOM 676 C C . GLY A 1 90 ? -7.847 3.151 -14.327 1.00 85.06 90 GLY A C 1
ATOM 677 O O . GLY A 1 90 ? -6.656 3.208 -14.649 1.00 85.06 90 GLY A O 1
ATOM 678 N N . GLU A 1 91 ? -8.808 3.616 -15.128 1.00 67.75 91 GLU A N 1
ATOM 679 C CA . GLU A 1 91 ? -8.511 4.240 -16.421 1.00 67.75 91 GLU A CA 1
ATOM 680 C C . GLU A 1 91 ? -7.622 5.481 -16.231 1.00 67.75 91 GLU A C 1
ATOM 682 O O . GLU A 1 91 ? -8.051 6.519 -15.731 1.00 67.75 91 GLU A O 1
ATOM 687 N N . GLY A 1 92 ? -6.341 5.341 -16.587 1.00 63.00 92 GLY A N 1
ATOM 688 C CA . GLY A 1 92 ? -5.349 6.409 -16.493 1.00 63.00 92 GLY A CA 1
ATOM 689 C C . GLY A 1 92 ? -5.471 7.426 -17.628 1.00 63.00 92 GLY A C 1
ATOM 690 O O . GLY A 1 92 ? -6.060 7.155 -18.673 1.00 63.00 92 GLY A O 1
ATOM 691 N N . ASN A 1 93 ? -4.820 8.581 -17.476 1.00 59.12 93 ASN A N 1
ATOM 692 C CA . ASN A 1 93 ? -4.928 9.714 -18.407 1.00 59.12 93 ASN A CA 1
ATOM 693 C C . ASN A 1 93 ? -4.085 9.574 -19.693 1.00 59.12 93 ASN A C 1
ATOM 695 O O . ASN A 1 93 ? -3.795 10.562 -20.367 1.00 59.12 93 ASN A O 1
ATOM 699 N N . GLY A 1 94 ? -3.698 8.355 -20.076 1.00 62.53 94 GLY A N 1
ATOM 700 C CA . GLY A 1 94 ? -2.978 8.130 -21.331 1.00 62.53 94 GLY A CA 1
ATOM 701 C C . GLY A 1 94 ? -1.511 8.577 -21.314 1.00 62.53 94 GLY A C 1
ATOM 702 O O . GLY A 1 94 ? -1.002 9.007 -22.351 1.00 62.53 94 GLY A O 1
ATOM 703 N N . GLY A 1 95 ? -0.816 8.453 -20.172 1.00 76.50 95 GLY A N 1
ATOM 704 C CA . GLY A 1 95 ? 0.633 8.667 -20.083 1.00 76.50 95 GLY A CA 1
ATOM 705 C C . GLY A 1 95 ? 1.390 7.984 -21.233 1.00 76.50 95 GLY A C 1
ATOM 706 O O . GLY A 1 95 ? 1.200 6.794 -21.521 1.00 76.50 95 GLY A O 1
ATOM 707 N N . ARG A 1 96 ? 2.248 8.742 -21.921 1.00 82.44 96 ARG A N 1
ATOM 708 C CA . ARG A 1 96 ? 2.893 8.332 -23.178 1.00 82.44 96 ARG A CA 1
ATOM 709 C C . ARG A 1 96 ? 4.089 7.434 -22.906 1.00 82.44 96 ARG A C 1
ATOM 711 O O . ARG A 1 96 ? 4.336 6.480 -23.644 1.00 82.44 96 ARG A O 1
ATOM 718 N N . THR A 1 97 ? 4.801 7.696 -21.816 1.00 90.62 97 THR A N 1
ATOM 719 C CA . THR A 1 97 ? 5.952 6.900 -21.379 1.00 90.62 97 THR A CA 1
ATOM 720 C C . THR A 1 97 ? 5.601 5.976 -20.209 1.00 90.62 97 THR A C 1
ATOM 722 O O . THR A 1 97 ? 4.640 6.200 -19.475 1.00 90.62 97 THR A O 1
ATOM 725 N N . VAL A 1 98 ? 6.403 4.923 -20.001 1.00 92.69 98 VAL A N 1
ATOM 726 C CA . VAL A 1 98 ? 6.273 4.042 -18.820 1.00 92.69 98 VAL A CA 1
ATOM 727 C C . VAL A 1 98 ? 6.429 4.847 -17.528 1.00 92.69 98 VAL A C 1
ATOM 729 O O . VAL A 1 98 ? 5.704 4.611 -16.567 1.00 92.69 98 VAL A O 1
ATOM 732 N N . ARG A 1 99 ? 7.340 5.827 -17.517 1.00 93.88 99 ARG A N 1
ATOM 733 C CA . ARG A 1 99 ? 7.559 6.731 -16.384 1.00 93.88 99 ARG A CA 1
ATOM 734 C C . ARG A 1 99 ? 6.301 7.521 -16.040 1.00 93.88 99 ARG A C 1
ATOM 736 O O . ARG A 1 99 ? 5.888 7.489 -14.888 1.00 93.88 99 ARG A O 1
ATOM 743 N N . GLU A 1 100 ? 5.692 8.184 -17.021 1.00 92.44 100 GLU A N 1
ATOM 744 C CA . GLU A 1 100 ? 4.463 8.966 -16.822 1.00 92.44 100 GLU A CA 1
ATOM 745 C C . GLU A 1 100 ? 3.326 8.083 -16.293 1.00 92.44 100 GLU A C 1
ATOM 747 O O . GLU A 1 100 ? 2.690 8.413 -15.296 1.00 92.44 100 GLU A O 1
ATOM 752 N N . ARG A 1 101 ? 3.139 6.895 -16.882 1.00 93.25 101 ARG A N 1
ATOM 753 C CA . ARG A 1 101 ? 2.112 5.939 -16.440 1.00 93.25 101 ARG A CA 1
ATOM 754 C C . ARG A 1 101 ? 2.326 5.426 -15.017 1.00 93.25 101 ARG A C 1
ATOM 756 O O . ARG A 1 101 ? 1.346 5.216 -14.301 1.00 93.25 101 ARG A O 1
ATOM 763 N N . LEU A 1 102 ? 3.575 5.180 -14.616 1.00 94.50 102 LEU A N 1
ATOM 764 C CA . LEU A 1 102 ? 3.922 4.773 -13.250 1.00 94.50 102 LEU A CA 1
ATOM 765 C C . LEU A 1 102 ? 3.756 5.922 -12.257 1.00 94.50 102 LEU A C 1
ATOM 767 O O . LEU A 1 102 ? 3.288 5.696 -11.144 1.00 94.50 102 LEU A O 1
ATOM 771 N N . PHE A 1 103 ? 4.121 7.139 -12.660 1.00 94.69 103 PHE A N 1
ATOM 772 C CA . PHE A 1 103 ? 3.943 8.335 -11.849 1.00 94.69 103 PHE A CA 1
ATOM 773 C C . PHE A 1 103 ? 2.465 8.541 -11.504 1.00 94.69 103 PHE A C 1
ATOM 775 O O . PHE A 1 103 ? 2.130 8.643 -10.326 1.00 94.69 103 PHE A O 1
ATOM 782 N N . GLU A 1 104 ? 1.580 8.508 -12.506 1.00 92.31 104 GLU A N 1
ATOM 783 C CA . GLU A 1 104 ? 0.129 8.623 -12.308 1.00 92.31 104 GLU A CA 1
ATOM 784 C C . GLU A 1 104 ? -0.399 7.551 -11.343 1.00 92.31 104 GLU A C 1
ATOM 786 O O . GLU A 1 104 ? -1.031 7.880 -10.342 1.00 92.31 104 GLU A O 1
ATOM 791 N N . ARG A 1 105 ? -0.054 6.276 -11.575 1.00 93.31 105 ARG A N 1
ATOM 792 C CA . ARG A 1 105 ? -0.443 5.144 -10.710 1.00 93.31 105 ARG A CA 1
ATOM 793 C C . ARG A 1 105 ? -0.040 5.354 -9.254 1.00 93.31 105 ARG A C 1
ATOM 795 O O . ARG A 1 105 ? -0.824 5.102 -8.341 1.00 93.31 105 ARG A O 1
ATOM 802 N N . PHE A 1 106 ? 1.196 5.791 -9.025 1.00 94.94 106 PHE A N 1
ATOM 803 C CA . PHE A 1 106 ? 1.707 5.989 -7.672 1.00 94.94 106 PHE A CA 1
ATOM 804 C C . PHE A 1 106 ? 1.028 7.176 -6.992 1.00 94.94 106 PHE A C 1
ATOM 806 O O . PHE A 1 106 ? 0.719 7.078 -5.807 1.00 94.94 106 PHE A O 1
ATOM 813 N N . MET A 1 107 ? 0.741 8.252 -7.729 1.00 92.44 107 MET A N 1
ATOM 814 C CA . MET A 1 107 ? 0.003 9.397 -7.195 1.00 92.44 107 MET A CA 1
ATOM 815 C C . MET A 1 107 ? -1.434 9.026 -6.819 1.00 92.44 107 MET A C 1
ATOM 817 O O . MET A 1 107 ? -1.820 9.276 -5.682 1.00 92.44 107 MET A O 1
ATOM 821 N N . CYS A 1 108 ? -2.174 8.313 -7.675 1.00 92.62 108 CYS A N 1
ATOM 822 C CA . CYS A 1 108 ? -3.523 7.838 -7.337 1.00 92.62 108 CYS A CA 1
ATOM 823 C C . CYS A 1 108 ? -3.530 6.968 -6.071 1.00 92.62 108 CYS A C 1
ATOM 825 O O . CYS A 1 108 ? -4.416 7.086 -5.224 1.00 92.62 108 CYS A O 1
ATOM 827 N N . ARG A 1 109 ? -2.507 6.121 -5.893 1.00 94.25 109 ARG A N 1
ATOM 828 C CA . ARG A 1 109 ? -2.357 5.322 -4.672 1.00 94.25 109 ARG A CA 1
ATOM 829 C C . ARG A 1 109 ? -2.106 6.192 -3.436 1.00 94.25 109 ARG A C 1
ATOM 831 O O . ARG A 1 109 ? -2.664 5.928 -2.371 1.00 94.25 109 ARG A O 1
ATOM 838 N N . ILE A 1 110 ? -1.256 7.211 -3.565 1.00 94.88 110 ILE A N 1
ATOM 839 C CA . ILE A 1 110 ? -0.971 8.171 -2.493 1.00 94.88 110 ILE A CA 1
ATOM 840 C C . ILE A 1 110 ? -2.219 8.978 -2.121 1.00 94.88 110 ILE A C 1
ATOM 842 O O . ILE A 1 110 ? -2.438 9.203 -0.932 1.00 94.88 110 ILE A O 1
ATOM 846 N N . ASP A 1 111 ? -3.062 9.344 -3.084 1.00 91.94 111 ASP A N 1
ATOM 847 C CA . ASP A 1 111 ? -4.308 10.073 -2.828 1.00 91.94 111 ASP A CA 1
ATOM 848 C C . ASP A 1 111 ? -5.267 9.259 -1.945 1.00 91.94 111 ASP A C 1
ATOM 850 O O . ASP A 1 111 ? -5.803 9.772 -0.960 1.00 91.94 111 ASP A O 1
ATOM 854 N N . VAL A 1 112 ? -5.398 7.951 -2.196 1.00 93.50 112 VAL A N 1
ATOM 855 C CA . VAL A 1 112 ? -6.189 7.066 -1.320 1.00 93.50 112 VAL A CA 1
ATOM 856 C C . VAL A 1 112 ? -5.594 6.999 0.089 1.00 93.50 112 VAL A C 1
ATOM 858 O O . VAL A 1 112 ? -6.322 7.038 1.081 1.00 93.50 112 VAL A O 1
ATOM 861 N N . PHE A 1 113 ? -4.267 6.938 0.216 1.00 94.56 113 PHE A N 1
ATOM 862 C CA . PHE A 1 113 ? -3.620 6.964 1.531 1.00 94.56 113 PHE A CA 1
ATOM 863 C C . PHE A 1 113 ? -3.757 8.315 2.235 1.00 94.56 113 PHE A C 1
ATOM 865 O O . PHE A 1 113 ? -3.812 8.345 3.467 1.00 94.56 113 PHE A O 1
ATOM 872 N N . GLN A 1 114 ? -3.867 9.418 1.492 1.00 93.12 114 GLN A N 1
ATOM 873 C CA . GLN A 1 114 ? -4.101 10.742 2.062 1.00 93.12 114 GLN A CA 1
ATOM 874 C C . GLN A 1 114 ? -5.435 10.849 2.784 1.00 93.12 114 GLN A C 1
ATOM 876 O O . GLN A 1 114 ? -5.479 11.447 3.860 1.00 93.12 114 GLN A O 1
ATOM 881 N N . ALA A 1 115 ? -6.490 10.220 2.263 1.00 91.81 115 ALA A N 1
ATOM 882 C CA . ALA A 1 115 ? -7.792 10.192 2.927 1.00 91.81 115 ALA A CA 1
ATOM 883 C C . ALA A 1 115 ? -7.727 9.581 4.344 1.00 91.81 115 ALA A C 1
ATOM 885 O O . ALA A 1 115 ? -8.546 9.908 5.202 1.00 91.81 115 ALA A O 1
ATOM 886 N N . PHE A 1 116 ? -6.721 8.740 4.615 1.00 94.62 116 PHE A N 1
ATOM 887 C CA . PHE A 1 116 ? -6.509 8.053 5.893 1.00 94.62 116 PHE A CA 1
ATOM 888 C C . PHE A 1 116 ? -5.129 8.342 6.510 1.00 94.62 116 PHE A C 1
ATOM 890 O O . PHE A 1 116 ? -4.587 7.511 7.248 1.00 94.62 116 PHE A O 1
ATOM 897 N N . ARG A 1 117 ? -4.550 9.519 6.221 1.00 93.44 117 ARG A N 1
ATOM 898 C CA . ARG A 1 117 ? -3.139 9.858 6.487 1.00 93.44 117 ARG A CA 1
ATOM 899 C C . ARG A 1 117 ? -2.655 9.483 7.887 1.00 93.44 117 ARG A C 1
ATOM 901 O O . ARG A 1 117 ? -1.672 8.755 8.021 1.00 93.44 117 ARG A O 1
ATOM 908 N N . GLU A 1 118 ? -3.334 9.962 8.927 1.00 94.19 118 GLU A N 1
ATOM 909 C CA . GLU A 1 118 ? -2.895 9.762 10.316 1.00 94.19 118 GLU A CA 1
ATOM 910 C C . GLU A 1 118 ? -2.947 8.287 10.739 1.00 94.19 118 GLU A C 1
ATOM 912 O O . GLU A 1 118 ? -2.043 7.798 11.421 1.00 94.19 118 GLU A O 1
ATOM 917 N N . GLY A 1 119 ? -3.954 7.544 10.273 1.00 95.56 119 GLY A N 1
ATOM 918 C CA . GLY A 1 119 ? -4.059 6.107 10.518 1.00 95.56 119 GLY A CA 1
ATOM 919 C C . GLY A 1 119 ? -2.942 5.321 9.834 1.00 95.56 119 GLY A C 1
ATOM 920 O O . GLY A 1 119 ? -2.296 4.483 10.466 1.00 95.56 119 GLY A O 1
ATOM 921 N N . VAL A 1 120 ? -2.648 5.641 8.572 1.00 95.81 120 VAL A N 1
ATOM 922 C CA . VAL A 1 120 ? -1.551 5.016 7.817 1.00 95.81 120 VAL A CA 1
ATOM 923 C C . VAL A 1 120 ? -0.192 5.335 8.451 1.00 95.81 120 VAL A C 1
ATOM 925 O O . VAL A 1 120 ? 0.624 4.430 8.625 1.00 95.81 120 VAL A O 1
ATOM 928 N N . ARG A 1 121 ? 0.045 6.576 8.899 1.00 95.62 121 ARG A N 1
ATOM 929 C CA . ARG A 1 121 ? 1.257 6.951 9.656 1.00 95.62 121 ARG A CA 1
ATOM 930 C C . ARG A 1 121 ? 1.404 6.131 10.937 1.00 95.62 121 ARG A C 1
ATOM 932 O O . ARG A 1 121 ? 2.479 5.605 11.227 1.00 95.62 121 ARG A O 1
ATOM 939 N N . ALA A 1 122 ? 0.318 5.974 11.693 1.00 95.75 122 ALA A N 1
ATOM 940 C CA . ALA A 1 122 ? 0.321 5.168 12.909 1.00 95.75 122 ALA A CA 1
ATOM 941 C C . ALA A 1 122 ? 0.642 3.690 12.636 1.00 95.75 122 ALA A C 1
ATOM 943 O O . ALA A 1 122 ? 1.328 3.052 13.439 1.00 95.75 122 ALA A O 1
ATOM 944 N N . VAL A 1 123 ? 0.184 3.150 11.503 1.00 95.31 123 VAL A N 1
ATOM 945 C CA . VAL A 1 123 ? 0.542 1.803 11.035 1.00 95.31 123 VAL A CA 1
ATOM 946 C C . VAL A 1 123 ? 2.026 1.737 10.699 1.00 95.31 123 VAL A C 1
ATOM 948 O O . VAL A 1 123 ? 2.708 0.852 11.210 1.00 95.31 123 VAL A O 1
ATOM 951 N N . MET A 1 124 ? 2.546 2.678 9.905 1.00 94.31 124 MET A N 1
ATOM 952 C CA . MET A 1 124 ? 3.958 2.717 9.503 1.00 94.31 124 MET A CA 1
ATOM 953 C C . MET A 1 124 ? 4.900 2.760 10.711 1.00 94.31 124 MET A C 1
ATOM 955 O O . MET A 1 124 ? 5.868 2.000 10.762 1.00 94.31 124 MET A O 1
ATOM 959 N N . HIS A 1 125 ? 4.575 3.559 11.729 1.00 92.94 125 HIS A N 1
ATOM 960 C CA . HIS A 1 125 ? 5.313 3.585 12.995 1.00 92.94 125 HIS A CA 1
ATOM 961 C C . HIS A 1 125 ? 5.173 2.288 13.813 1.00 92.94 125 HIS A C 1
ATOM 963 O O . HIS A 1 125 ? 6.046 1.969 14.620 1.00 92.94 125 HIS A O 1
ATOM 969 N N . GLY A 1 126 ? 4.086 1.536 13.622 1.00 90.56 126 GLY A N 1
ATOM 970 C CA . GLY A 1 126 ? 3.827 0.255 14.279 1.00 90.56 126 GLY A CA 1
ATOM 971 C C . GLY A 1 126 ? 4.493 -0.955 13.613 1.00 90.56 126 GLY A C 1
ATOM 972 O O . GLY A 1 126 ? 4.738 -1.942 14.307 1.00 90.56 126 GLY A O 1
ATOM 973 N N . LEU A 1 127 ? 4.810 -0.884 12.311 1.00 90.56 127 LEU A N 1
ATOM 974 C CA . LEU A 1 127 ? 5.375 -1.994 11.523 1.00 90.56 127 LEU A CA 1
ATOM 975 C C . LEU A 1 127 ? 6.668 -2.598 12.104 1.00 90.56 127 LEU A C 1
ATOM 977 O O . LEU A 1 127 ? 6.764 -3.824 12.138 1.00 90.56 127 LEU A O 1
ATOM 981 N N . PRO A 1 128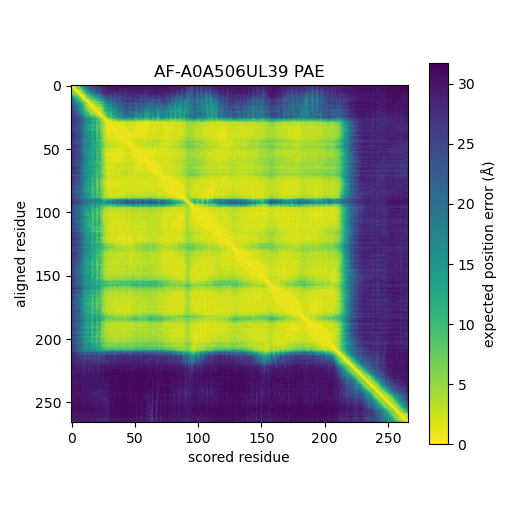 ? 7.654 -1.818 12.597 1.00 90.19 128 PRO A N 1
ATOM 982 C CA . PRO A 1 128 ? 8.884 -2.390 13.155 1.00 90.19 128 PRO A CA 1
ATOM 983 C C . PRO A 1 128 ? 8.653 -3.281 14.382 1.00 90.19 128 PRO A C 1
ATOM 985 O O . PRO A 1 128 ? 9.496 -4.114 14.706 1.00 90.19 128 PRO A O 1
ATOM 988 N N . PHE A 1 129 ? 7.521 -3.102 15.066 1.00 91.69 129 PHE A N 1
ATOM 989 C CA . PHE A 1 129 ? 7.162 -3.828 16.282 1.00 91.69 129 PHE A CA 1
ATOM 990 C C . PHE A 1 129 ? 6.229 -5.017 16.015 1.00 91.69 129 PHE A C 1
ATOM 992 O O . PHE A 1 129 ? 5.882 -5.734 16.950 1.00 91.69 129 PHE A O 1
ATOM 999 N N . ASP A 1 130 ? 5.835 -5.242 14.758 1.00 92.12 130 ASP A N 1
ATOM 1000 C CA . ASP A 1 130 ? 4.934 -6.321 14.347 1.00 92.12 130 ASP A CA 1
ATOM 1001 C C . ASP A 1 130 ? 5.445 -6.983 13.051 1.00 92.12 130 ASP A C 1
ATOM 1003 O O . ASP A 1 130 ? 5.023 -6.632 11.942 1.00 92.12 130 ASP A O 1
ATOM 1007 N N . PRO A 1 131 ? 6.397 -7.933 13.163 1.00 92.56 131 PRO A N 1
ATOM 1008 C CA . PRO A 1 131 ? 6.971 -8.608 12.002 1.00 92.56 131 PRO A CA 1
ATOM 1009 C C . PRO A 1 131 ? 5.944 -9.358 11.131 1.00 92.56 131 PRO A C 1
ATOM 1011 O O . PRO A 1 131 ? 6.050 -9.261 9.907 1.00 92.56 131 PRO A O 1
ATOM 1014 N N . PRO A 1 132 ? 4.944 -10.076 11.691 1.00 92.94 132 PRO A N 1
ATOM 1015 C CA . PRO A 1 132 ? 3.879 -10.689 10.893 1.00 92.94 132 PRO A CA 1
ATOM 1016 C C . PRO A 1 132 ? 3.092 -9.678 10.054 1.00 92.94 132 PRO A C 1
ATOM 1018 O O . PRO A 1 132 ? 2.853 -9.917 8.868 1.00 92.94 132 PRO A O 1
ATOM 1021 N N . LEU A 1 133 ? 2.728 -8.534 10.639 1.00 92.75 133 LEU A N 1
ATOM 1022 C CA . LEU A 1 133 ? 2.046 -7.455 9.928 1.00 92.75 133 LEU A CA 1
ATOM 1023 C C . LEU A 1 133 ? 2.904 -6.894 8.793 1.00 92.75 133 LEU A C 1
ATOM 1025 O O . LEU A 1 133 ? 2.421 -6.744 7.670 1.00 92.75 133 LEU A O 1
ATOM 1029 N N . ALA A 1 134 ? 4.182 -6.625 9.071 1.00 93.81 134 ALA A N 1
ATOM 1030 C CA . ALA A 1 134 ? 5.127 -6.131 8.078 1.00 93.81 134 ALA A CA 1
ATOM 1031 C C . ALA A 1 134 ? 5.320 -7.115 6.917 1.00 93.81 134 ALA A C 1
ATOM 1033 O O . ALA A 1 134 ? 5.341 -6.695 5.761 1.00 93.81 134 ALA A O 1
ATOM 1034 N N . ALA A 1 135 ? 5.397 -8.418 7.199 1.00 95.00 135 ALA A N 1
ATOM 1035 C CA . ALA A 1 135 ? 5.486 -9.447 6.168 1.00 95.00 135 ALA A CA 1
ATOM 1036 C C . ALA A 1 135 ? 4.216 -9.502 5.301 1.00 95.00 135 ALA A C 1
ATOM 1038 O O . ALA A 1 135 ? 4.316 -9.543 4.075 1.00 95.00 135 ALA A O 1
ATOM 1039 N N . GLY A 1 136 ? 3.031 -9.447 5.921 1.00 94.62 136 GLY A N 1
ATOM 1040 C CA . GLY A 1 136 ? 1.751 -9.456 5.210 1.00 94.62 136 GLY A CA 1
ATOM 1041 C C . GLY A 1 136 ? 1.563 -8.239 4.299 1.00 94.62 136 GLY A C 1
ATOM 1042 O O . GLY A 1 136 ? 1.261 -8.399 3.117 1.00 94.62 136 GLY A O 1
ATOM 1043 N N . LEU A 1 137 ? 1.808 -7.026 4.811 1.00 93.94 137 LEU A N 1
ATOM 1044 C CA . LEU A 1 137 ? 1.754 -5.809 3.990 1.00 93.94 137 LEU A CA 1
ATOM 1045 C C . LEU A 1 137 ? 2.845 -5.780 2.921 1.00 93.94 137 LEU A C 1
ATOM 1047 O O . LEU A 1 137 ? 2.591 -5.317 1.812 1.00 93.94 137 LEU A O 1
ATOM 1051 N N . GLY A 1 138 ? 4.047 -6.263 3.236 1.00 94.69 138 GLY A N 1
ATOM 1052 C CA . GLY A 1 138 ? 5.149 -6.340 2.281 1.00 94.69 138 GLY A CA 1
ATOM 1053 C C . GLY A 1 138 ? 4.817 -7.249 1.100 1.00 94.69 138 GLY A C 1
ATOM 1054 O O . GLY A 1 138 ? 5.043 -6.863 -0.045 1.00 94.69 138 GLY A O 1
ATOM 1055 N N . ALA A 1 139 ? 4.221 -8.416 1.360 1.00 95.31 139 ALA A N 1
ATOM 1056 C CA . ALA A 1 139 ? 3.766 -9.331 0.317 1.00 95.31 139 ALA A CA 1
ATOM 1057 C C . ALA A 1 139 ? 2.653 -8.715 -0.544 1.00 95.31 139 ALA A C 1
ATOM 1059 O O . ALA A 1 139 ? 2.746 -8.768 -1.769 1.00 95.31 139 ALA A O 1
ATOM 1060 N N . ALA A 1 140 ? 1.655 -8.081 0.083 1.00 94.69 140 ALA A N 1
ATOM 1061 C CA . ALA A 1 140 ? 0.586 -7.384 -0.633 1.00 94.69 140 ALA A CA 1
ATOM 1062 C C . ALA A 1 140 ? 1.141 -6.253 -1.513 1.00 94.69 140 ALA A C 1
ATOM 1064 O O . ALA A 1 140 ? 0.868 -6.211 -2.704 1.00 94.69 140 ALA A O 1
ATOM 1065 N N . THR A 1 141 ? 2.013 -5.404 -0.959 1.00 94.62 141 THR A N 1
ATOM 1066 C CA . THR A 1 141 ? 2.656 -4.301 -1.693 1.00 94.62 141 THR A CA 1
ATOM 1067 C C . THR A 1 141 ? 3.487 -4.818 -2.863 1.00 94.62 141 THR A C 1
ATOM 1069 O O . THR A 1 141 ? 3.460 -4.242 -3.947 1.00 94.62 141 THR A O 1
ATOM 1072 N N . PHE A 1 142 ? 4.236 -5.905 -2.665 1.00 96.06 142 PHE A N 1
ATOM 1073 C CA . PHE A 1 142 ? 5.022 -6.511 -3.734 1.00 96.06 142 PHE A CA 1
ATOM 1074 C C . PHE A 1 142 ? 4.140 -7.021 -4.875 1.00 96.06 142 PHE A C 1
ATOM 1076 O O . PHE A 1 142 ? 4.512 -6.868 -6.038 1.00 96.06 142 PHE A O 1
ATOM 1083 N N . ASP A 1 143 ? 2.987 -7.608 -4.555 1.00 95.38 143 ASP A N 1
ATOM 1084 C CA . ASP A 1 143 ? 2.021 -8.014 -5.569 1.00 95.38 143 ASP A CA 1
ATOM 1085 C C . ASP A 1 143 ? 1.463 -6.801 -6.317 1.00 95.38 143 ASP A C 1
ATOM 1087 O O . ASP A 1 143 ? 1.545 -6.759 -7.544 1.00 95.38 143 ASP A O 1
ATOM 1091 N N . SER A 1 144 ? 1.052 -5.749 -5.602 1.00 94.69 144 SER A N 1
ATOM 1092 C CA . SER A 1 144 ? 0.595 -4.498 -6.212 1.00 94.69 144 SER A CA 1
ATOM 1093 C C . SER A 1 144 ? 1.616 -3.897 -7.185 1.00 94.69 144 SER A C 1
ATOM 1095 O O . SER A 1 144 ? 1.253 -3.416 -8.257 1.00 94.69 144 SER A O 1
ATOM 1097 N N . MET A 1 145 ? 2.912 -3.940 -6.849 1.00 95.62 145 MET A N 1
ATOM 1098 C CA . MET A 1 145 ? 3.965 -3.434 -7.737 1.00 95.62 145 MET A CA 1
ATOM 1099 C C . MET A 1 145 ? 4.035 -4.204 -9.060 1.00 95.62 145 MET A C 1
ATOM 1101 O O . MET A 1 145 ? 4.361 -3.601 -10.081 1.00 95.62 145 MET A O 1
ATOM 1105 N N . LYS A 1 146 ? 3.721 -5.508 -9.075 1.00 94.56 146 LYS A N 1
ATOM 1106 C CA . LYS A 1 146 ? 3.651 -6.282 -10.325 1.00 94.56 146 LYS A CA 1
ATOM 1107 C C . LYS A 1 146 ? 2.497 -5.802 -11.191 1.00 94.56 146 LYS A C 1
ATOM 1109 O O . LYS A 1 146 ? 2.718 -5.483 -12.351 1.00 94.56 146 LYS A O 1
ATOM 1114 N N . TRP A 1 147 ? 1.307 -5.665 -10.607 1.00 94.19 147 TRP A N 1
ATOM 1115 C CA . TRP A 1 147 ? 0.129 -5.153 -11.311 1.00 94.19 147 TRP A CA 1
ATOM 1116 C C . TRP A 1 147 ? 0.366 -3.753 -11.891 1.00 94.19 147 TRP A C 1
ATOM 1118 O O . TRP A 1 147 ? 0.016 -3.474 -13.039 1.00 94.19 147 TRP A O 1
ATOM 1128 N N . MET A 1 148 ? 1.012 -2.868 -11.131 1.00 93.44 148 MET A N 1
ATOM 1129 C CA . MET A 1 148 ? 1.354 -1.520 -11.595 1.00 93.44 148 MET A CA 1
ATOM 1130 C C . MET A 1 148 ? 2.414 -1.529 -12.694 1.00 93.44 148 MET A C 1
ATOM 1132 O O . MET A 1 148 ? 2.290 -0.781 -13.661 1.00 93.44 148 MET A O 1
ATOM 1136 N N . ALA A 1 149 ? 3.435 -2.380 -12.573 1.00 93.44 149 ALA A N 1
ATOM 1137 C CA . ALA A 1 149 ? 4.444 -2.552 -13.609 1.00 93.44 149 ALA A CA 1
ATOM 1138 C C . ALA A 1 149 ? 3.820 -3.044 -14.921 1.00 93.44 149 ALA A C 1
ATOM 1140 O O . ALA A 1 149 ? 4.029 -2.430 -15.968 1.00 93.44 149 ALA A O 1
ATOM 1141 N N . ASP A 1 150 ? 3.023 -4.108 -14.855 1.00 91.81 150 ASP A N 1
ATOM 1142 C CA . ASP A 1 150 ? 2.410 -4.726 -16.027 1.00 91.81 150 ASP A CA 1
ATOM 1143 C C . ASP A 1 150 ? 1.411 -3.772 -16.693 1.00 91.81 150 ASP A C 1
ATOM 1145 O O . ASP A 1 150 ? 1.476 -3.554 -17.903 1.00 91.81 150 ASP A O 1
ATOM 1149 N N . SER A 1 151 ? 0.552 -3.113 -15.909 1.00 90.50 151 SER A N 1
ATOM 1150 C CA . SER A 1 151 ? -0.412 -2.137 -16.439 1.00 90.50 151 SER A CA 1
ATOM 1151 C C . SER A 1 151 ? 0.248 -0.871 -16.999 1.00 90.50 151 SER A C 1
ATOM 1153 O O . SER A 1 151 ? -0.289 -0.257 -17.918 1.00 90.50 151 SER A O 1
ATOM 1155 N N . ALA A 1 152 ? 1.426 -0.477 -16.503 1.00 90.75 152 ALA A N 1
ATOM 1156 C CA . ALA A 1 152 ? 2.216 0.609 -17.085 1.00 90.75 152 ALA A CA 1
ATOM 1157 C C . ALA A 1 152 ? 3.029 0.176 -18.323 1.00 90.75 152 ALA A C 1
ATOM 1159 O O . ALA A 1 152 ? 3.653 1.020 -18.979 1.00 90.75 152 ALA A O 1
ATOM 1160 N N . GLY A 1 153 ? 3.023 -1.113 -18.668 1.00 90.31 153 GLY A N 1
ATOM 1161 C CA . GLY A 1 153 ? 3.768 -1.664 -19.794 1.00 90.31 153 GLY A CA 1
ATOM 1162 C C . GLY A 1 153 ? 5.269 -1.790 -19.528 1.00 90.31 153 GLY A C 1
ATOM 1163 O O . GLY A 1 153 ? 6.061 -1.609 -20.449 1.00 90.31 153 GLY A O 1
ATOM 1164 N N . LEU A 1 154 ? 5.680 -2.045 -18.285 1.00 91.25 154 LEU A N 1
ATOM 1165 C CA . LEU A 1 154 ? 7.076 -2.277 -17.906 1.00 91.25 154 LEU A CA 1
ATOM 1166 C C . LEU A 1 154 ? 7.487 -3.736 -18.186 1.00 91.25 154 LEU A C 1
ATOM 1168 O O . LEU A 1 154 ? 6.800 -4.676 -17.799 1.00 91.25 154 LEU A O 1
ATOM 1172 N N . ASP A 1 155 ? 8.643 -3.949 -18.823 1.00 91.19 155 ASP A N 1
ATOM 1173 C CA . ASP A 1 155 ? 9.181 -5.288 -19.107 1.00 91.19 155 ASP A CA 1
ATOM 1174 C C . ASP A 1 155 ? 9.787 -5.945 -17.854 1.00 91.19 155 ASP A C 1
ATOM 1176 O O . ASP A 1 155 ? 10.996 -5.866 -17.584 1.00 91.19 155 ASP A O 1
ATOM 1180 N N . CYS A 1 156 ? 8.925 -6.629 -17.101 1.00 89.44 156 CYS A N 1
ATOM 1181 C CA . CYS A 1 156 ? 9.262 -7.381 -15.892 1.00 89.44 156 CYS A CA 1
ATOM 1182 C C . CYS A 1 156 ? 9.603 -8.864 -16.140 1.00 89.44 156 CYS A C 1
ATOM 1184 O O . CYS A 1 156 ? 9.633 -9.658 -15.198 1.00 89.44 156 CYS A O 1
ATOM 1186 N N . ARG A 1 157 ? 9.935 -9.265 -17.376 1.00 87.88 157 ARG A N 1
ATOM 1187 C CA . ARG A 1 157 ? 10.245 -10.668 -17.708 1.00 87.88 157 ARG A CA 1
ATOM 1188 C C . ARG A 1 157 ? 11.711 -11.036 -17.425 1.00 87.88 157 ARG A C 1
ATOM 1190 O O . ARG A 1 157 ? 12.642 -10.264 -17.664 1.00 87.88 157 ARG A O 1
ATOM 1197 N N . GLY A 1 158 ? 11.929 -12.264 -16.947 1.00 90.44 158 GLY A N 1
ATOM 1198 C CA . GLY A 1 158 ? 13.260 -12.832 -16.688 1.00 90.44 158 GLY A CA 1
ATOM 1199 C C . GLY A 1 158 ? 14.028 -12.173 -15.531 1.00 90.44 158 GLY A C 1
ATOM 1200 O O . GLY A 1 158 ? 13.479 -11.403 -14.745 1.00 90.44 158 GLY A O 1
ATOM 1201 N N . LEU A 1 159 ? 15.331 -12.468 -15.426 1.00 89.12 159 LEU A N 1
ATOM 1202 C CA . LEU A 1 159 ? 16.190 -11.955 -14.342 1.00 89.12 159 LEU A CA 1
ATOM 1203 C C . LEU A 1 159 ? 16.299 -10.423 -14.347 1.00 89.12 159 LEU A C 1
ATOM 1205 O O . LEU A 1 159 ? 16.262 -9.797 -13.291 1.00 89.12 159 LEU A O 1
ATOM 1209 N N . GLY A 1 160 ? 16.388 -9.813 -15.533 1.00 88.62 160 GLY A N 1
ATOM 1210 C CA . GLY A 1 160 ? 16.382 -8.354 -15.666 1.00 88.62 160 GLY A CA 1
ATOM 1211 C C . GLY A 1 160 ? 15.062 -7.742 -15.197 1.00 88.62 160 GLY A C 1
ATOM 1212 O O . GLY A 1 160 ? 15.067 -6.722 -14.517 1.00 88.62 160 GLY A O 1
ATOM 1213 N N . GLY A 1 161 ? 13.941 -8.400 -15.491 1.00 89.56 161 GLY A N 1
ATOM 1214 C CA . GLY A 1 161 ? 12.626 -8.004 -15.009 1.00 89.56 161 GLY A CA 1
ATOM 1215 C C . GLY A 1 161 ? 12.490 -8.033 -13.488 1.00 89.56 161 GLY A C 1
ATOM 1216 O O . GLY A 1 161 ? 11.966 -7.088 -12.906 1.00 89.56 161 GLY A O 1
ATOM 1217 N N . ALA A 1 162 ? 13.054 -9.050 -12.828 1.00 92.50 162 ALA A N 1
ATOM 1218 C CA . ALA A 1 162 ? 13.086 -9.111 -11.367 1.00 92.50 162 ALA A CA 1
ATOM 1219 C C . ALA A 1 162 ? 13.829 -7.909 -10.754 1.00 92.50 162 ALA A C 1
ATOM 1221 O O . ALA A 1 162 ? 13.359 -7.331 -9.775 1.00 92.50 162 ALA A O 1
ATOM 1222 N N . VAL A 1 163 ? 14.948 -7.484 -11.354 1.00 94.75 163 VAL A N 1
ATOM 1223 C CA . VAL A 1 163 ? 15.680 -6.280 -10.919 1.00 94.75 163 VAL A CA 1
ATOM 1224 C C . VAL A 1 163 ? 14.836 -5.016 -11.107 1.00 94.75 163 VAL A C 1
ATOM 1226 O O . VAL A 1 163 ? 14.806 -4.171 -10.215 1.00 94.75 163 VAL A O 1
ATOM 1229 N N . ARG A 1 164 ? 14.111 -4.890 -12.226 1.00 94.38 164 ARG A N 1
ATOM 1230 C CA . ARG A 1 164 ? 13.220 -3.742 -12.482 1.00 94.38 164 ARG A CA 1
ATOM 1231 C C . ARG A 1 164 ? 12.068 -3.674 -11.490 1.00 94.38 164 ARG A C 1
ATOM 1233 O O . ARG A 1 164 ? 11.781 -2.599 -10.977 1.00 94.38 164 ARG A O 1
ATOM 1240 N N . LEU A 1 165 ? 11.470 -4.815 -11.157 1.00 95.75 165 LEU A N 1
ATOM 1241 C CA . LEU A 1 165 ? 10.414 -4.885 -10.152 1.00 95.75 165 LEU A CA 1
ATOM 1242 C C . LEU A 1 165 ? 10.927 -4.486 -8.759 1.00 95.75 165 LEU A C 1
ATOM 1244 O O . LEU A 1 165 ? 10.259 -3.743 -8.046 1.00 95.75 165 LEU A O 1
ATOM 1248 N N . GLN A 1 166 ? 12.135 -4.920 -8.382 1.00 95.62 166 GLN A N 1
ATOM 1249 C CA . GLN A 1 166 ? 12.771 -4.486 -7.131 1.00 95.62 166 GLN A CA 1
ATOM 1250 C C . GLN A 1 166 ? 13.097 -2.988 -7.137 1.00 95.62 166 GLN A C 1
ATOM 1252 O O . GLN A 1 166 ? 12.916 -2.315 -6.125 1.00 95.62 166 GLN A O 1
ATOM 1257 N N . ALA A 1 167 ? 13.532 -2.444 -8.275 1.00 94.88 167 ALA A N 1
ATOM 1258 C CA . ALA A 1 167 ? 13.751 -1.010 -8.425 1.00 94.88 167 ALA A CA 1
ATOM 1259 C C . ALA A 1 167 ? 12.444 -0.222 -8.282 1.00 94.88 167 ALA A C 1
ATOM 1261 O O . ALA A 1 167 ? 12.422 0.788 -7.583 1.00 94.88 167 ALA A O 1
ATOM 1262 N N . LEU A 1 168 ? 11.351 -0.716 -8.869 1.00 96.44 168 LEU A N 1
ATOM 1263 C CA . LEU A 1 168 ? 10.028 -0.115 -8.744 1.00 96.44 168 LEU A CA 1
ATOM 1264 C C . LEU A 1 168 ? 9.534 -0.134 -7.292 1.00 96.44 168 LEU A C 1
ATOM 1266 O O . LEU A 1 168 ? 9.104 0.898 -6.779 1.00 96.44 168 LEU A O 1
ATOM 1270 N N . LEU A 1 169 ? 9.678 -1.270 -6.604 1.00 96.38 169 LEU A N 1
ATOM 1271 C CA . LEU A 1 169 ? 9.381 -1.385 -5.175 1.00 96.38 169 LEU A CA 1
ATOM 1272 C C . LEU A 1 169 ? 10.235 -0.417 -4.339 1.00 96.38 169 LEU A C 1
ATOM 1274 O O . LEU A 1 169 ? 9.741 0.195 -3.390 1.00 96.38 169 LEU A O 1
ATOM 1278 N N . GLY A 1 170 ? 11.512 -0.255 -4.693 1.00 96.81 170 GLY A N 1
ATOM 1279 C CA . GLY A 1 170 ? 12.416 0.709 -4.072 1.00 96.81 170 GLY A CA 1
ATOM 1280 C C . GLY A 1 170 ? 11.956 2.155 -4.265 1.00 96.81 170 GLY A C 1
ATOM 1281 O O . GLY A 1 170 ? 11.912 2.908 -3.290 1.00 96.81 170 GLY A O 1
ATOM 1282 N N . SER A 1 171 ? 11.557 2.524 -5.485 1.00 96.69 171 SER A N 1
ATOM 1283 C CA . SER A 1 171 ? 10.986 3.838 -5.800 1.00 96.69 171 SER A CA 1
ATOM 1284 C C . SER A 1 171 ? 9.709 4.090 -5.005 1.00 96.69 171 SER A C 1
ATOM 1286 O O . SER A 1 171 ? 9.617 5.109 -4.329 1.00 96.69 171 SER A O 1
ATOM 1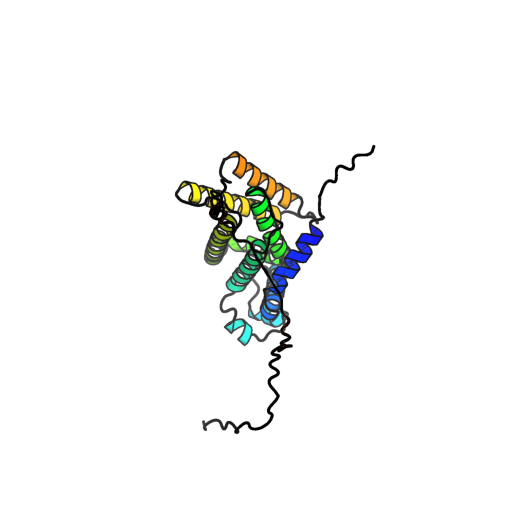288 N N . TRP A 1 172 ? 8.782 3.128 -4.981 1.00 96.81 172 TRP A N 1
ATOM 1289 C CA . TRP A 1 172 ? 7.559 3.209 -4.180 1.00 96.81 172 TRP A CA 1
ATOM 1290 C C . TRP A 1 172 ? 7.855 3.406 -2.691 1.00 96.81 172 TRP A C 1
ATOM 1292 O O . TRP A 1 172 ? 7.325 4.311 -2.054 1.00 96.81 172 TRP A O 1
ATOM 1302 N N . THR A 1 173 ? 8.764 2.605 -2.133 1.00 96.19 173 THR A N 1
ATOM 1303 C CA . THR A 1 173 ? 9.142 2.698 -0.716 1.00 96.19 173 THR A CA 1
ATOM 1304 C C . THR A 1 173 ? 9.794 4.047 -0.393 1.00 96.19 173 THR A C 1
ATOM 1306 O O . THR A 1 173 ? 9.588 4.596 0.691 1.00 96.19 173 THR A O 1
ATOM 1309 N N . HIS A 1 174 ? 10.596 4.594 -1.310 1.00 96.50 174 HIS A N 1
ATOM 1310 C CA . HIS A 1 174 ? 11.193 5.920 -1.166 1.00 96.50 174 HIS A CA 1
ATOM 1311 C C . HIS A 1 174 ? 10.125 7.019 -1.173 1.00 96.50 174 HIS A C 1
ATOM 1313 O O . HIS A 1 174 ? 10.118 7.852 -0.267 1.00 96.50 174 HIS A O 1
ATOM 1319 N N . THR A 1 175 ? 9.193 6.973 -2.127 1.00 96.69 175 THR A N 1
ATOM 1320 C CA . THR A 1 175 ? 8.056 7.897 -2.209 1.00 96.69 175 THR A CA 1
ATOM 1321 C C . THR A 1 175 ? 7.179 7.818 -0.968 1.00 96.69 175 THR A C 1
ATOM 1323 O O . THR A 1 175 ? 6.879 8.848 -0.379 1.00 96.69 175 THR A O 1
ATOM 1326 N N . LEU A 1 176 ? 6.839 6.616 -0.498 1.00 95.81 176 LEU A N 1
ATOM 1327 C CA . LEU A 1 176 ? 6.013 6.432 0.696 1.00 95.81 176 LEU A CA 1
ATOM 1328 C C . LEU A 1 176 ? 6.684 7.005 1.956 1.00 95.81 176 LEU A C 1
ATOM 1330 O O . LEU A 1 176 ? 6.020 7.591 2.807 1.00 95.81 176 LEU A O 1
ATOM 1334 N N . ARG A 1 177 ? 8.015 6.900 2.069 1.00 95.31 177 ARG A N 1
ATOM 1335 C CA . ARG A 1 177 ? 8.780 7.545 3.151 1.00 95.31 177 ARG A CA 1
ATOM 1336 C C . ARG A 1 177 ? 8.824 9.068 3.032 1.00 95.31 177 ARG A C 1
ATOM 1338 O O . ARG A 1 177 ? 8.852 9.742 4.062 1.00 95.31 177 ARG A O 1
ATOM 1345 N N . ALA A 1 178 ? 8.882 9.612 1.819 1.00 96.19 178 ALA A N 1
ATOM 1346 C CA . ALA A 1 178 ? 8.791 11.054 1.607 1.00 96.19 178 ALA A CA 1
ATOM 1347 C C . ALA A 1 178 ? 7.390 11.554 1.986 1.00 96.19 178 ALA A C 1
ATOM 1349 O O . ALA A 1 178 ? 7.271 12.440 2.825 1.00 96.19 178 ALA A O 1
ATOM 1350 N N . TRP A 1 179 ? 6.347 10.881 1.498 1.00 96.62 179 TRP A N 1
ATOM 1351 C CA . TRP A 1 179 ? 4.948 11.140 1.833 1.00 96.62 179 TRP A CA 1
ATOM 1352 C C . TRP A 1 179 ? 4.664 11.113 3.332 1.00 96.62 179 TRP A C 1
ATOM 1354 O O . TRP A 1 179 ? 3.964 11.983 3.849 1.00 96.62 179 TRP A O 1
ATOM 1364 N N . GLU A 1 180 ? 5.240 10.150 4.053 1.00 95.31 180 GLU A N 1
ATOM 1365 C CA . GLU A 1 180 ? 5.130 10.074 5.509 1.00 95.31 180 GLU A CA 1
ATOM 1366 C C . GLU A 1 180 ? 5.674 11.336 6.191 1.00 95.31 180 GLU A C 1
ATOM 1368 O O . GLU A 1 180 ? 5.215 11.670 7.275 1.00 95.31 180 GLU A O 1
ATOM 1373 N N . ARG A 1 181 ? 6.646 12.046 5.611 1.00 93.75 181 ARG A N 1
ATOM 1374 C CA . ARG A 1 181 ? 7.286 13.234 6.211 1.00 93.75 181 ARG A CA 1
ATOM 1375 C C . ARG A 1 181 ? 6.739 14.552 5.673 1.00 93.75 181 ARG A C 1
ATOM 1377 O O . ARG A 1 181 ? 6.802 15.540 6.395 1.00 93.75 181 ARG A O 1
ATOM 1384 N N . ASP A 1 182 ? 6.170 14.535 4.474 1.00 93.94 182 ASP A N 1
ATOM 1385 C CA . ASP A 1 182 ? 5.674 15.708 3.763 1.00 93.94 182 ASP A CA 1
ATOM 1386 C C . ASP A 1 182 ? 4.547 16.409 4.539 1.00 93.94 182 ASP A C 1
ATOM 1388 O O . ASP A 1 182 ? 3.512 15.818 4.853 1.00 93.94 182 ASP A O 1
ATOM 1392 N N . THR A 1 183 ? 4.747 17.671 4.901 1.00 89.44 183 THR A N 1
ATOM 1393 C CA . THR A 1 183 ? 3.737 18.499 5.581 1.00 89.44 183 THR A CA 1
ATOM 1394 C C . THR A 1 183 ? 3.136 19.554 4.661 1.00 89.44 183 THR A C 1
ATOM 1396 O O . THR A 1 183 ? 2.325 20.367 5.111 1.00 89.44 183 THR A O 1
ATOM 1399 N N . THR A 1 184 ? 3.518 19.558 3.383 1.00 89.88 184 THR A N 1
ATOM 1400 C CA . THR A 1 184 ? 3.008 20.519 2.412 1.00 89.88 184 THR A CA 1
ATOM 1401 C C . THR A 1 184 ? 1.562 20.181 2.025 1.00 89.88 184 THR A C 1
ATOM 1403 O O . THR A 1 184 ? 1.228 19.000 1.895 1.00 89.88 184 THR A O 1
ATOM 1406 N N . PRO A 1 185 ? 0.688 21.188 1.829 1.00 80.88 185 PRO A N 1
ATOM 1407 C CA . PRO A 1 185 ? -0.705 20.949 1.440 1.00 80.88 185 PRO A CA 1
ATOM 1408 C C . PRO A 1 185 ? -0.840 20.181 0.121 1.00 80.88 185 PRO A C 1
ATOM 1410 O O . PRO A 1 185 ? -1.694 19.309 0.003 1.00 80.88 185 PRO A O 1
ATOM 1413 N N . ASP A 1 186 ? 0.051 20.465 -0.832 1.00 85.69 186 ASP A N 1
ATOM 1414 C CA . ASP A 1 186 ? -0.024 19.953 -2.204 1.00 85.69 186 ASP A CA 1
ATOM 1415 C C . ASP A 1 186 ? 0.907 18.753 -2.451 1.00 85.69 186 ASP A C 1
ATOM 1417 O O . ASP A 1 186 ? 1.231 18.450 -3.598 1.00 85.69 186 ASP A O 1
ATOM 1421 N N . LEU A 1 187 ? 1.400 18.098 -1.390 1.00 92.06 187 LEU A N 1
ATOM 1422 C CA . LEU A 1 187 ? 2.327 16.958 -1.478 1.00 92.06 187 LEU A CA 1
ATOM 1423 C C . LEU A 1 187 ? 3.563 17.222 -2.363 1.00 92.06 187 LEU A C 1
ATOM 1425 O O . LEU A 1 187 ? 4.045 16.351 -3.095 1.00 92.06 187 LEU A O 1
ATOM 1429 N N . THR A 1 188 ? 4.083 18.448 -2.316 1.00 92.69 188 THR A N 1
ATOM 1430 C CA . THR A 1 188 ? 5.172 18.896 -3.190 1.00 92.69 188 THR A CA 1
ATOM 1431 C C . THR A 1 188 ? 6.448 18.082 -2.969 1.00 92.69 188 THR A C 1
ATOM 1433 O O . THR A 1 188 ? 7.104 17.703 -3.941 1.00 92.69 188 THR A O 1
ATOM 1436 N N . GLU A 1 189 ? 6.801 17.765 -1.719 1.00 93.81 189 GLU A N 1
ATOM 1437 C CA . GLU A 1 189 ? 8.008 16.977 -1.424 1.00 93.81 189 GLU A CA 1
ATOM 1438 C C . GLU A 1 189 ? 7.854 15.524 -1.890 1.00 93.81 189 GLU A C 1
ATOM 1440 O O . GLU A 1 189 ? 8.784 14.932 -2.441 1.00 93.81 189 GLU A O 1
ATOM 1445 N N . THR A 1 190 ? 6.659 14.959 -1.724 1.00 95.75 190 THR A N 1
ATOM 1446 C CA . THR A 1 190 ? 6.300 13.613 -2.185 1.00 95.75 190 THR A CA 1
ATOM 1447 C C . THR A 1 190 ? 6.416 13.506 -3.696 1.00 95.75 190 THR A C 1
ATOM 1449 O O . THR A 1 190 ? 7.033 12.570 -4.211 1.00 95.75 190 THR A O 1
ATOM 1452 N N . MET A 1 191 ? 5.857 14.486 -4.404 1.00 95.19 191 MET A N 1
ATOM 1453 C CA . MET A 1 191 ? 5.872 14.543 -5.858 1.00 95.19 191 MET A CA 1
ATOM 1454 C C . MET A 1 191 ? 7.304 14.629 -6.396 1.00 95.19 191 MET A C 1
ATOM 1456 O O . MET A 1 191 ? 7.672 13.880 -7.299 1.00 95.19 191 MET A O 1
ATOM 1460 N N . GLN A 1 192 ? 8.140 15.484 -5.800 1.00 96.25 192 GLN A N 1
ATOM 1461 C CA . GLN A 1 192 ? 9.554 15.604 -6.167 1.00 96.25 192 GLN A CA 1
ATOM 1462 C C . GLN A 1 192 ? 10.342 14.322 -5.876 1.00 96.25 192 GLN A C 1
ATOM 1464 O O . GLN A 1 192 ? 11.178 13.905 -6.682 1.00 96.25 192 GLN A O 1
ATOM 1469 N N . ALA A 1 193 ? 10.081 13.671 -4.739 1.00 97.06 193 ALA A N 1
ATOM 1470 C CA . ALA A 1 193 ? 10.722 12.407 -4.393 1.00 97.06 193 ALA A CA 1
ATOM 1471 C C . ALA A 1 193 ? 10.347 11.289 -5.377 1.00 97.06 193 ALA A C 1
ATOM 1473 O O . ALA A 1 193 ? 11.216 10.508 -5.774 1.00 97.06 193 ALA A O 1
ATOM 1474 N N . LEU A 1 194 ? 9.075 11.233 -5.788 1.00 97.12 194 LEU A N 1
ATOM 1475 C CA . LEU A 1 194 ? 8.580 10.297 -6.793 1.00 97.12 194 LEU A CA 1
ATOM 1476 C C . LEU A 1 194 ? 9.214 10.546 -8.160 1.00 97.12 194 LEU A C 1
ATOM 1478 O O . LEU A 1 194 ? 9.809 9.627 -8.725 1.00 97.12 194 LEU A O 1
ATOM 1482 N N . ASP A 1 195 ? 9.127 11.778 -8.664 1.00 95.94 195 ASP A N 1
ATOM 1483 C CA . ASP A 1 195 ? 9.682 12.140 -9.968 1.00 95.94 195 ASP A CA 1
ATOM 1484 C C . ASP A 1 195 ? 11.184 11.837 -10.026 1.00 95.94 195 ASP A C 1
ATOM 1486 O O . ASP A 1 195 ? 11.654 11.125 -10.914 1.00 95.94 195 ASP A O 1
ATOM 1490 N N . GLY A 1 196 ? 11.928 12.246 -8.995 1.00 96.81 196 GLY A N 1
ATOM 1491 C CA . GLY A 1 196 ? 13.353 11.961 -8.892 1.00 96.81 196 GLY A CA 1
ATOM 1492 C C . GLY A 1 196 ? 13.677 10.468 -8.774 1.00 96.81 196 GLY A C 1
ATOM 1493 O O . GLY A 1 196 ? 14.727 10.033 -9.248 1.00 96.81 196 GLY A O 1
ATOM 1494 N N . ALA A 1 197 ? 12.828 9.654 -8.140 1.00 96.62 197 ALA A N 1
ATOM 1495 C CA . ALA A 1 197 ? 13.036 8.207 -8.062 1.00 96.62 197 ALA A CA 1
ATOM 1496 C C . ALA A 1 197 ? 12.819 7.518 -9.413 1.00 96.62 197 ALA A C 1
ATOM 1498 O O . ALA A 1 197 ? 13.630 6.670 -9.801 1.00 96.62 197 ALA A O 1
ATOM 1499 N N . LEU A 1 198 ? 11.769 7.902 -10.141 1.00 96.19 198 LEU A N 1
ATOM 1500 C CA . LEU A 1 198 ? 11.486 7.367 -11.469 1.00 96.19 198 LEU A CA 1
ATOM 1501 C C . LEU A 1 198 ? 12.519 7.835 -12.501 1.00 96.19 198 LEU A C 1
ATOM 1503 O O . LEU A 1 198 ? 12.987 7.008 -13.279 1.00 96.19 198 LEU A O 1
ATOM 1507 N N . ASP A 1 199 ? 12.961 9.094 -12.446 1.00 95.81 199 ASP A N 1
ATOM 1508 C CA . ASP A 1 199 ? 14.049 9.614 -13.287 1.00 95.81 199 ASP A CA 1
ATOM 1509 C C . ASP A 1 199 ? 15.346 8.816 -13.094 1.00 95.81 199 ASP A C 1
ATOM 1511 O O . ASP A 1 199 ? 15.983 8.371 -14.051 1.00 95.81 199 ASP A O 1
ATOM 1515 N N . ARG A 1 200 ? 15.719 8.540 -11.837 1.00 95.00 200 ARG A N 1
ATOM 1516 C CA . ARG A 1 200 ? 16.879 7.688 -11.539 1.00 95.00 200 ARG A CA 1
ATOM 1517 C C . ARG A 1 200 ? 16.712 6.280 -12.109 1.00 95.00 200 ARG A C 1
ATOM 1519 O O . ARG A 1 200 ? 17.669 5.746 -12.665 1.00 95.00 200 ARG A O 1
ATOM 1526 N N . ALA A 1 201 ? 15.532 5.676 -11.981 1.00 94.75 201 ALA A N 1
ATOM 1527 C CA . ALA A 1 201 ? 15.265 4.349 -12.532 1.00 94.75 201 ALA A CA 1
ATOM 1528 C C . ALA A 1 201 ? 15.344 4.341 -14.071 1.00 94.75 201 ALA A C 1
ATOM 1530 O O . ALA A 1 201 ? 15.928 3.427 -14.656 1.00 94.75 201 ALA A O 1
ATOM 1531 N N . GLU A 1 202 ? 14.822 5.376 -14.726 1.00 94.19 202 GLU A N 1
ATOM 1532 C CA . GLU A 1 202 ? 14.891 5.570 -16.176 1.00 94.19 202 GLU A CA 1
ATOM 1533 C C . GLU A 1 202 ? 16.339 5.693 -16.662 1.00 94.19 202 GLU A C 1
ATOM 1535 O O . GLU A 1 202 ? 16.766 4.939 -17.538 1.00 94.19 202 GLU A O 1
ATOM 1540 N N . ARG A 1 203 ? 17.137 6.554 -16.019 1.00 93.75 203 ARG A N 1
ATOM 1541 C CA . ARG A 1 203 ? 18.562 6.756 -16.334 1.00 93.75 203 ARG A CA 1
ATOM 1542 C C . ARG A 1 203 ? 19.411 5.495 -16.163 1.00 93.75 203 ARG A C 1
ATOM 1544 O O . ARG A 1 203 ? 20.434 5.355 -16.827 1.00 93.75 203 ARG A O 1
ATOM 1551 N N . LEU A 1 204 ? 18.997 4.584 -15.284 1.00 93.81 204 LEU A N 1
ATOM 1552 C CA . LEU A 1 204 ? 19.637 3.281 -15.075 1.00 93.81 204 LEU A CA 1
ATOM 1553 C C . LEU A 1 204 ? 19.127 2.191 -16.039 1.00 93.81 204 LEU A C 1
ATOM 1555 O O . LEU A 1 204 ? 19.554 1.042 -15.939 1.00 93.81 204 LEU A O 1
ATOM 1559 N N . GLY A 1 205 ? 18.215 2.515 -16.963 1.00 92.38 205 GLY A N 1
ATOM 1560 C CA . GLY A 1 205 ? 17.625 1.552 -17.900 1.00 92.38 205 GLY A CA 1
ATOM 1561 C C . GLY A 1 205 ? 16.656 0.563 -17.240 1.00 92.38 205 GLY A C 1
ATOM 1562 O O . GLY A 1 205 ? 16.401 -0.525 -17.770 1.00 92.38 205 GLY A O 1
ATOM 1563 N N . LEU A 1 206 ? 16.129 0.915 -16.064 1.00 93.31 206 LEU A N 1
ATOM 1564 C CA . LEU A 1 206 ? 15.232 0.067 -15.280 1.00 93.31 206 LEU A CA 1
ATOM 1565 C C . LEU A 1 206 ? 13.758 0.268 -15.657 1.00 93.31 206 LEU A C 1
ATOM 1567 O O . LEU A 1 206 ? 12.947 -0.593 -15.339 1.00 93.31 206 LEU A O 1
ATOM 1571 N N . LEU A 1 207 ? 13.415 1.332 -16.392 1.00 92.38 207 LEU A N 1
ATOM 1572 C CA . LEU A 1 207 ? 12.070 1.572 -16.933 1.00 92.38 207 LEU A CA 1
ATOM 1573 C C . LEU A 1 207 ? 11.968 1.173 -18.411 1.00 92.38 207 LEU A C 1
ATOM 1575 O O . LEU A 1 207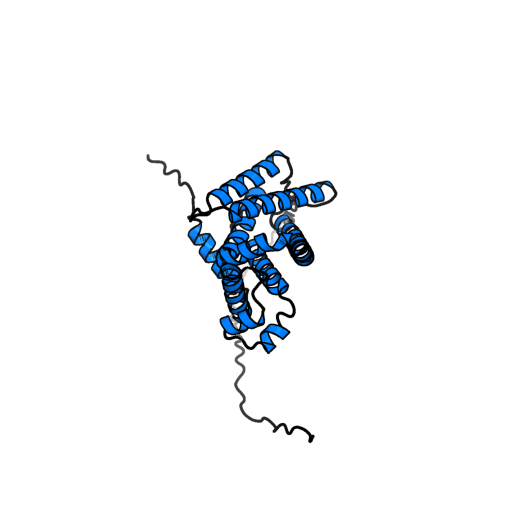 ? 11.695 1.995 -19.280 1.00 92.38 207 LEU A O 1
ATOM 1579 N N . LYS A 1 208 ? 12.241 -0.099 -18.715 1.00 90.81 208 LYS A N 1
ATOM 1580 C CA . LYS A 1 208 ? 12.203 -0.610 -20.092 1.00 90.81 208 LYS A CA 1
ATOM 1581 C C . LYS A 1 208 ? 10.756 -0.923 -20.513 1.00 90.81 208 LYS A C 1
ATOM 1583 O O . LYS A 1 208 ? 10.153 -1.785 -19.874 1.00 90.81 208 LYS A O 1
ATOM 1588 N N . PRO A 1 209 ? 10.213 -0.308 -21.578 1.00 89.62 209 PRO A N 1
ATOM 1589 C CA . PRO A 1 209 ? 8.886 -0.652 -22.078 1.00 89.62 209 PRO A CA 1
ATOM 1590 C C . PRO A 1 209 ? 8.819 -2.093 -22.588 1.00 89.62 209 PRO A C 1
ATOM 1592 O O . PRO A 1 209 ? 9.794 -2.618 -23.139 1.00 89.62 209 PRO A O 1
ATOM 1595 N N . LEU A 1 210 ? 7.657 -2.721 -22.429 1.00 84.88 210 LEU A N 1
ATOM 1596 C CA . LEU A 1 210 ? 7.305 -3.922 -23.170 1.00 84.88 210 LEU A CA 1
ATOM 1597 C C . LEU A 1 210 ? 7.326 -3.608 -24.673 1.00 84.88 210 LEU A C 1
ATOM 1599 O O . LEU A 1 210 ? 6.982 -2.490 -25.063 1.00 84.88 210 LEU A O 1
ATOM 1603 N N . PRO A 1 211 ? 7.717 -4.574 -25.522 1.00 77.56 211 PRO A N 1
ATOM 1604 C CA . PRO A 1 211 ? 7.519 -4.439 -26.957 1.00 77.56 211 PRO A CA 1
ATOM 1605 C C . PRO A 1 211 ? 6.033 -4.174 -27.206 1.00 77.56 211 PRO A C 1
ATOM 1607 O O . PRO A 1 211 ? 5.199 -4.946 -26.722 1.00 77.56 211 PRO A O 1
ATOM 1610 N N . GLU A 1 212 ? 5.706 -3.091 -27.909 1.00 67.94 212 GLU A N 1
ATOM 1611 C CA . GLU A 1 212 ? 4.331 -2.875 -28.356 1.00 67.94 212 GLU A CA 1
ATOM 1612 C C . GLU A 1 212 ? 3.903 -4.096 -29.180 1.00 67.94 212 GLU A C 1
ATOM 1614 O O . GLU A 1 212 ? 4.711 -4.600 -29.973 1.00 67.94 212 GLU A O 1
ATOM 1619 N N . PRO A 1 213 ? 2.686 -4.631 -28.973 1.00 58.47 213 PRO A N 1
ATOM 1620 C CA . PRO A 1 213 ? 2.176 -5.664 -29.853 1.00 58.47 213 PRO A CA 1
ATOM 1621 C C . PRO A 1 213 ? 2.164 -5.067 -31.256 1.00 58.47 213 PRO A C 1
ATOM 1623 O O . PRO A 1 213 ? 1.486 -4.071 -31.498 1.00 58.47 213 PRO A O 1
ATOM 1626 N N . GLU A 1 214 ? 2.978 -5.640 -32.142 1.00 48.72 214 GLU A N 1
ATOM 1627 C CA . GLU A 1 214 ? 3.039 -5.275 -33.550 1.00 48.72 214 GLU A CA 1
ATOM 1628 C C . GLU A 1 214 ? 1.598 -5.171 -34.054 1.00 48.72 214 GLU A C 1
ATOM 1630 O O . GLU A 1 214 ? 0.840 -6.142 -33.982 1.00 48.72 214 GLU A O 1
ATOM 1635 N N . SER A 1 215 ? 1.178 -3.965 -34.446 1.00 49.22 215 SER A N 1
ATOM 1636 C CA . SER A 1 215 ? -0.165 -3.738 -34.956 1.00 49.22 215 SER A CA 1
ATOM 1637 C C . SER A 1 215 ? -0.334 -4.643 -36.166 1.00 49.22 215 SER A C 1
ATOM 1639 O O . SER A 1 215 ? 0.229 -4.364 -37.229 1.00 49.22 215 SER A O 1
ATOM 1641 N N . VAL A 1 216 ? -1.069 -5.743 -36.002 1.00 52.91 216 VAL A N 1
ATOM 1642 C CA . VAL A 1 216 ? -1.498 -6.571 -37.121 1.00 52.91 216 VAL A CA 1
ATOM 1643 C C . VAL A 1 216 ? -2.382 -5.663 -37.957 1.00 52.91 216 VAL A C 1
ATOM 1645 O O . VAL A 1 216 ? -3.539 -5.412 -37.625 1.00 52.91 216 VAL A O 1
ATOM 1648 N N . SER A 1 217 ? -1.783 -5.080 -38.993 1.00 52.16 217 SER A N 1
ATOM 1649 C CA . SER A 1 217 ? -2.518 -4.314 -39.984 1.00 52.16 217 SER A CA 1
ATOM 1650 C C . SER A 1 217 ? -3.571 -5.264 -40.547 1.00 52.16 217 SER A C 1
ATOM 1652 O O . SER A 1 217 ? -3.215 -6.403 -40.873 1.00 52.16 217 SER A O 1
ATOM 1654 N N . PRO A 1 218 ? -4.854 -4.865 -40.609 1.00 59.50 218 PRO A N 1
ATOM 1655 C CA . PRO A 1 218 ? -5.872 -5.723 -41.191 1.00 59.50 218 PRO A CA 1
ATOM 1656 C C . PRO A 1 218 ? -5.410 -6.142 -42.594 1.00 59.50 218 PRO A C 1
ATOM 1658 O O . PRO A 1 218 ? -4.789 -5.322 -43.286 1.00 59.50 218 PRO A O 1
ATOM 1661 N N . PRO A 1 219 ? -5.637 -7.408 -42.998 1.00 54.53 219 PRO A N 1
ATOM 1662 C CA . PRO A 1 219 ? -5.245 -7.870 -44.319 1.00 54.53 219 PRO A CA 1
ATOM 1663 C C . PRO A 1 219 ? -5.786 -6.883 -45.349 1.00 54.53 219 PRO A C 1
ATOM 1665 O O . PRO A 1 219 ? -6.965 -6.533 -45.356 1.00 54.53 219 PRO A O 1
ATOM 1668 N N . THR A 1 220 ? -4.875 -6.333 -46.147 1.00 53.75 220 THR A N 1
ATOM 1669 C CA . THR A 1 220 ? -5.236 -5.422 -47.223 1.00 53.75 220 THR A CA 1
ATOM 1670 C C . THR A 1 220 ? -5.848 -6.274 -48.322 1.00 53.75 220 THR A C 1
ATOM 1672 O O . THR A 1 220 ? -5.138 -6.768 -49.198 1.00 53.75 220 THR A O 1
ATOM 1675 N N . ASP A 1 221 ? -7.159 -6.480 -48.252 1.00 50.41 221 ASP A N 1
ATOM 1676 C CA . ASP A 1 221 ? -7.929 -7.114 -49.315 1.00 50.41 221 ASP A CA 1
ATOM 1677 C C . ASP A 1 221 ? -7.986 -6.155 -50.515 1.00 50.41 221 ASP A C 1
ATOM 1679 O O . ASP A 1 221 ? -8.969 -5.462 -50.765 1.00 50.41 221 ASP A O 1
ATOM 1683 N N . HIS A 1 222 ? -6.900 -6.094 -51.286 1.00 56.09 222 HIS A N 1
ATOM 1684 C CA . HIS A 1 222 ? -6.965 -5.689 -52.686 1.00 56.09 222 HIS A CA 1
ATOM 1685 C C . HIS A 1 222 ? -7.269 -6.928 -53.530 1.00 56.09 222 HIS A C 1
ATOM 1687 O O . HIS A 1 222 ? -6.454 -7.380 -54.337 1.00 56.09 222 HIS A O 1
ATOM 1693 N N . GLU A 1 223 ? -8.468 -7.487 -53.345 1.00 47.06 223 GLU A N 1
ATOM 1694 C CA . GLU A 1 223 ? -9.016 -8.444 -54.297 1.00 47.06 223 GLU A CA 1
ATOM 1695 C C . GLU A 1 223 ? -9.437 -7.674 -55.552 1.00 47.06 223 GLU A C 1
ATOM 1697 O O . GLU A 1 223 ? -10.437 -6.957 -55.608 1.00 47.06 223 GLU A O 1
ATOM 1702 N N . THR A 1 224 ? -8.578 -7.767 -56.562 1.00 49.44 224 THR A N 1
ATOM 1703 C CA . THR A 1 224 ? -8.789 -7.186 -57.884 1.00 49.44 224 THR A CA 1
ATOM 1704 C C . THR A 1 224 ? -9.878 -8.000 -58.586 1.00 49.44 224 THR A C 1
ATOM 1706 O O . THR A 1 224 ? -9.590 -9.032 -59.189 1.00 49.44 224 THR A O 1
ATOM 1709 N N . ALA A 1 225 ? -11.135 -7.564 -58.506 1.00 40.91 225 ALA A N 1
ATOM 1710 C CA . ALA A 1 225 ? -12.202 -8.133 -59.325 1.00 40.91 225 ALA A CA 1
ATOM 1711 C C . ALA A 1 225 ? -12.021 -7.695 -60.798 1.00 40.91 225 ALA A C 1
ATOM 1713 O O . ALA A 1 225 ? -11.808 -6.506 -61.061 1.00 40.91 225 ALA A O 1
ATOM 1714 N N . PRO A 1 226 ? -12.096 -8.611 -61.782 1.00 45.50 226 PRO A N 1
ATOM 1715 C CA . PRO A 1 226 ? -11.985 -8.252 -63.187 1.00 45.50 226 PRO A CA 1
ATOM 1716 C C . PRO A 1 226 ? -13.273 -7.569 -63.664 1.00 45.50 226 PRO A C 1
ATOM 1718 O O . PRO A 1 226 ? -14.378 -8.078 -63.484 1.00 45.50 226 PRO A O 1
ATOM 1721 N N . SER A 1 227 ? -13.113 -6.412 -64.306 1.00 39.19 227 SER A N 1
ATOM 1722 C CA . SER A 1 227 ? -14.189 -5.678 -64.975 1.00 39.19 227 SER A CA 1
ATOM 1723 C C . SER A 1 227 ? -14.732 -6.495 -66.154 1.00 39.19 227 SER A C 1
ATOM 1725 O O . SER A 1 227 ? -14.085 -6.615 -67.195 1.00 39.19 227 SER A O 1
ATOM 1727 N N . GLY A 1 228 ? -15.911 -7.089 -65.965 1.00 37.19 228 GLY A N 1
ATOM 1728 C CA . GLY A 1 228 ? -16.713 -7.720 -67.007 1.00 37.19 228 GLY A CA 1
ATOM 1729 C C . GLY A 1 228 ? -17.848 -6.794 -67.429 1.00 37.19 228 GLY A C 1
ATOM 1730 O O . GLY A 1 228 ? -18.786 -6.559 -66.674 1.00 37.19 228 GLY A O 1
ATOM 1731 N N . SER A 1 229 ? -17.751 -6.270 -68.647 1.00 38.66 229 SER A N 1
ATOM 1732 C CA . SER A 1 229 ? -18.778 -5.490 -69.334 1.00 38.66 229 SER A CA 1
ATOM 1733 C C . SER A 1 229 ? -20.036 -6.318 -69.623 1.00 38.66 229 SER A C 1
ATOM 1735 O O . SER A 1 229 ? -19.938 -7.376 -70.246 1.00 38.66 229 SER A O 1
ATOM 1737 N N . GLY A 1 230 ? -21.210 -5.788 -69.277 1.00 36.06 230 GLY A N 1
ATOM 1738 C CA . GLY A 1 230 ? -22.509 -6.346 -69.652 1.00 36.06 230 GLY A CA 1
ATOM 1739 C C . GLY A 1 230 ? -23.616 -5.299 -69.546 1.00 36.06 230 GLY A C 1
ATOM 1740 O O . GLY A 1 230 ? -24.180 -5.087 -68.481 1.00 36.06 230 GLY A O 1
ATOM 1741 N N . ASP A 1 231 ? -23.875 -4.628 -70.664 1.00 38.03 231 ASP A N 1
ATOM 1742 C CA . ASP A 1 231 ? -25.005 -3.731 -70.925 1.00 38.03 231 ASP A CA 1
ATOM 1743 C C . ASP A 1 231 ? -26.345 -4.501 -70.854 1.00 38.03 231 ASP A C 1
ATOM 1745 O O . ASP A 1 231 ? -26.464 -5.554 -71.481 1.00 38.03 231 ASP A O 1
ATOM 1749 N N . ARG A 1 232 ? -27.355 -3.940 -70.163 1.00 34.59 232 ARG A N 1
ATOM 1750 C CA . ARG A 1 232 ? -28.647 -3.493 -70.745 1.00 34.59 232 ARG A CA 1
ATOM 1751 C C . ARG A 1 232 ? -29.944 -3.825 -69.966 1.00 34.59 232 ARG A C 1
ATOM 1753 O O . ARG A 1 232 ? -30.269 -4.977 -69.707 1.00 34.59 232 ARG A O 1
ATOM 1760 N N . THR A 1 233 ? -30.750 -2.761 -69.846 1.00 35.94 233 THR A N 1
ATOM 1761 C CA . THR A 1 233 ? -32.233 -2.636 -69.904 1.00 35.94 233 THR A CA 1
ATOM 1762 C C . THR A 1 233 ? -33.154 -3.034 -68.739 1.00 35.94 233 THR A C 1
ATOM 1764 O O . THR A 1 233 ? -33.276 -4.197 -68.391 1.00 35.94 233 THR A O 1
ATOM 1767 N N . GLU A 1 234 ? -33.944 -2.012 -68.359 1.00 36.31 234 GLU A N 1
ATOM 1768 C CA . GLU A 1 234 ? -35.405 -2.004 -68.115 1.00 36.31 234 GLU A CA 1
ATOM 1769 C C . GLU A 1 234 ? -35.934 -2.573 -66.784 1.00 36.31 234 GLU A C 1
ATOM 1771 O O . GLU A 1 234 ? -35.728 -3.725 -66.440 1.00 36.31 234 GLU A O 1
ATOM 1776 N N . ARG A 1 235 ? -36.455 -1.677 -65.927 1.00 33.06 235 ARG A N 1
ATOM 1777 C CA . ARG A 1 235 ? -37.896 -1.415 -65.677 1.00 33.06 235 ARG A CA 1
ATOM 1778 C C . ARG A 1 235 ? -38.583 -2.569 -64.938 1.00 33.06 235 ARG A C 1
ATOM 1780 O O . ARG A 1 235 ? -38.834 -3.597 -65.539 1.00 33.06 235 ARG A O 1
ATOM 1787 N N . GLU A 1 236 ? -38.965 -2.347 -63.683 1.00 35.31 236 GLU A N 1
ATOM 1788 C CA . GLU A 1 236 ? -40.366 -2.173 -63.255 1.00 35.31 236 GLU A CA 1
ATOM 1789 C C . GLU A 1 236 ? -40.481 -2.188 -61.728 1.00 35.31 236 GLU A C 1
ATOM 1791 O O . GLU A 1 236 ? -39.645 -2.724 -61.002 1.00 35.31 236 GLU A O 1
ATOM 1796 N N . ASP A 1 237 ? -41.523 -1.505 -61.277 1.00 38.41 237 ASP A N 1
ATOM 1797 C CA . ASP A 1 237 ? -41.913 -1.269 -59.902 1.00 38.41 237 ASP A CA 1
ATOM 1798 C C . ASP A 1 237 ? -42.237 -2.573 -59.159 1.00 38.41 237 ASP A C 1
ATOM 1800 O O . ASP A 1 237 ? -42.959 -3.417 -59.684 1.00 38.41 237 ASP A O 1
ATOM 1804 N N . PHE A 1 238 ? -41.838 -2.694 -57.887 1.00 35.28 238 PHE A N 1
ATOM 1805 C CA . PHE A 1 238 ? -42.685 -3.395 -56.921 1.00 35.28 238 PHE A CA 1
ATOM 1806 C C . PHE A 1 238 ? -42.468 -2.905 -55.489 1.00 35.28 238 PHE A C 1
ATOM 1808 O O . PHE A 1 238 ? -41.392 -2.981 -54.900 1.00 35.28 238 PHE A O 1
ATOM 1815 N N . ASN A 1 239 ? -43.567 -2.398 -54.952 1.00 36.72 239 ASN A N 1
ATOM 1816 C CA . ASN A 1 239 ? -43.812 -2.015 -53.578 1.00 36.72 239 ASN A CA 1
ATOM 1817 C C . ASN A 1 239 ? -43.956 -3.261 -52.680 1.00 36.72 239 ASN A C 1
ATOM 1819 O O . ASN A 1 239 ? -44.806 -4.113 -52.933 1.00 36.72 239 ASN A O 1
ATOM 1823 N N . SER A 1 240 ? -43.166 -3.345 -51.611 1.00 39.94 240 SER A N 1
ATOM 1824 C CA . SER A 1 240 ? -43.449 -4.059 -50.350 1.00 39.94 240 SER A CA 1
ATOM 1825 C C . SER A 1 240 ? -42.322 -3.673 -49.389 1.00 39.94 240 SER A C 1
ATOM 1827 O O . SER A 1 240 ? -41.162 -3.921 -49.681 1.00 39.94 240 SER A O 1
ATOM 1829 N N . GLY A 1 241 ? -42.534 -2.944 -48.299 1.00 31.11 241 GLY A N 1
ATOM 1830 C CA . GLY A 1 241 ? -43.551 -3.194 -47.291 1.00 31.11 241 GLY A CA 1
ATOM 1831 C C . GLY A 1 241 ? -42.978 -4.157 -46.254 1.00 31.11 241 GLY A C 1
ATOM 1832 O O . GLY A 1 241 ? -43.176 -5.354 -46.386 1.00 31.11 241 GLY A O 1
ATOM 1833 N N . CYS A 1 242 ? -42.268 -3.647 -45.246 1.00 31.92 242 CYS A N 1
ATOM 1834 C CA . CYS A 1 242 ? -42.489 -4.062 -43.861 1.00 31.92 242 CYS A CA 1
ATOM 1835 C C . CYS A 1 242 ? -41.818 -3.070 -42.908 1.00 31.92 242 CYS A C 1
ATOM 1837 O O . CYS A 1 242 ? -40.637 -2.748 -43.019 1.00 31.92 242 CYS A O 1
ATOM 1839 N N . VAL A 1 243 ? -42.644 -2.558 -42.012 1.00 36.75 243 VAL A N 1
ATOM 1840 C CA . VAL A 1 243 ? -42.378 -1.583 -40.966 1.00 36.75 243 VAL A CA 1
ATOM 1841 C C . VAL A 1 243 ? -42.200 -2.382 -39.674 1.00 36.75 243 VAL A C 1
ATOM 1843 O O . VAL A 1 243 ? -42.951 -3.324 -39.463 1.00 36.75 243 VAL A O 1
ATOM 1846 N N . THR A 1 244 ? -41.218 -1.974 -38.861 1.00 32.34 244 THR A N 1
ATOM 1847 C CA . THR A 1 244 ? -41.064 -2.178 -37.402 1.00 32.34 244 THR A CA 1
ATOM 1848 C C . THR A 1 244 ? -41.238 -3.576 -36.806 1.00 32.34 244 THR A C 1
ATOM 1850 O O . THR A 1 244 ? -42.312 -4.150 -36.885 1.00 32.34 244 THR A O 1
ATOM 1853 N N . GLU A 1 245 ? -40.294 -3.967 -35.947 1.00 34.84 245 GLU A N 1
ATOM 1854 C CA . GLU A 1 245 ? -40.687 -4.275 -34.566 1.00 34.84 245 GLU A CA 1
ATOM 1855 C C . GLU A 1 245 ? -39.533 -4.043 -33.584 1.00 34.84 245 GLU A C 1
ATOM 1857 O O . GLU A 1 245 ? -38.481 -4.678 -33.628 1.00 34.84 245 GLU A O 1
ATOM 1862 N N . THR A 1 246 ? -39.755 -3.059 -32.717 1.00 34.88 246 THR A N 1
ATOM 1863 C CA . THR A 1 246 ? -39.044 -2.826 -31.465 1.00 34.88 246 THR A CA 1
ATOM 1864 C C . THR A 1 246 ? -39.566 -3.850 -30.464 1.00 34.88 246 THR A C 1
ATOM 1866 O O . THR A 1 246 ? -40.748 -3.817 -30.135 1.00 34.88 246 THR A O 1
ATOM 1869 N N . PHE A 1 247 ? -38.710 -4.738 -29.963 1.00 29.95 247 PHE A N 1
ATOM 1870 C CA . PHE A 1 247 ? -39.075 -5.646 -28.878 1.00 29.95 247 PHE A CA 1
ATOM 1871 C C . PHE A 1 247 ? -38.702 -5.008 -27.534 1.00 29.95 247 PHE A C 1
ATOM 1873 O O . PHE A 1 247 ? -37.535 -4.983 -27.143 1.00 29.95 247 PHE A O 1
ATOM 1880 N N . VAL A 1 248 ? -39.711 -4.447 -26.867 1.00 36.72 248 VAL A N 1
ATOM 1881 C CA . VAL A 1 248 ? -39.699 -4.096 -25.442 1.00 36.72 248 VAL A CA 1
ATOM 1882 C C . VAL A 1 248 ? -40.207 -5.324 -24.691 1.00 36.72 248 VAL A C 1
ATOM 1884 O O . VAL A 1 248 ? -41.302 -5.797 -24.978 1.00 36.72 248 VAL A O 1
ATOM 1887 N N . MET A 1 249 ? -39.419 -5.849 -23.753 1.00 32.00 249 MET A N 1
ATOM 1888 C CA . MET A 1 249 ? -39.893 -6.833 -22.779 1.00 32.00 249 MET A CA 1
ATOM 1889 C C . MET A 1 249 ? -40.147 -6.093 -21.464 1.00 32.00 249 MET A C 1
ATOM 1891 O O . MET A 1 249 ? -39.221 -5.844 -20.694 1.00 32.00 249 MET A O 1
ATOM 1895 N N . GLU A 1 250 ? -41.398 -5.687 -21.261 1.00 38.09 250 GLU A N 1
ATOM 1896 C CA . GLU A 1 250 ? -41.972 -5.488 -19.931 1.00 38.09 250 GLU A CA 1
ATOM 1897 C C . GLU A 1 250 ? -42.328 -6.876 -19.384 1.00 38.09 250 GLU A C 1
ATOM 1899 O O . GLU A 1 250 ? -42.924 -7.688 -20.092 1.00 38.09 250 GLU A O 1
ATOM 1904 N N . THR A 1 251 ? -41.943 -7.169 -18.144 1.00 39.38 251 THR A N 1
ATOM 1905 C CA . THR A 1 251 ? -42.501 -8.295 -17.387 1.00 39.38 251 THR A CA 1
ATOM 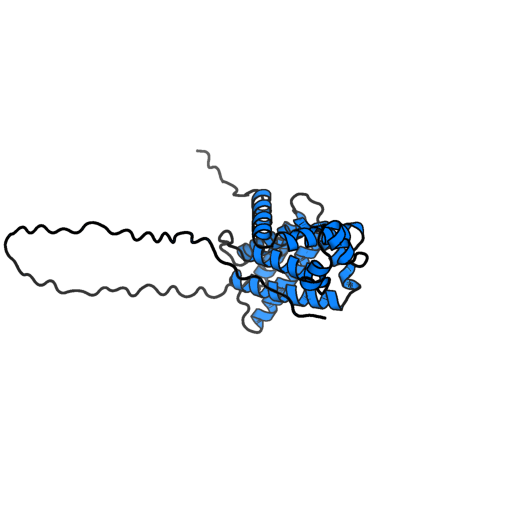1906 C C . THR A 1 251 ? -43.205 -7.731 -16.167 1.00 39.38 251 THR A C 1
ATOM 1908 O O . THR A 1 251 ? -42.572 -7.074 -15.339 1.00 39.38 251 THR A O 1
ATOM 1911 N N . GLU A 1 252 ? -44.511 -7.971 -16.153 1.00 41.22 252 GLU A N 1
ATOM 1912 C CA . GLU A 1 252 ? -45.514 -7.592 -15.164 1.00 41.22 252 GLU A CA 1
ATOM 1913 C C . GLU A 1 252 ? -45.213 -8.114 -13.750 1.00 41.22 252 GLU A C 1
ATOM 1915 O O . GLU A 1 252 ? -44.570 -9.147 -13.554 1.00 41.22 252 GLU A O 1
ATOM 1920 N N . GLU A 1 253 ? -45.704 -7.341 -12.781 1.00 42.22 253 GLU A N 1
ATOM 1921 C CA . GLU A 1 253 ? -45.900 -7.693 -11.377 1.00 42.22 253 GLU A CA 1
ATOM 1922 C C . GLU A 1 253 ? -46.928 -8.829 -11.248 1.00 42.22 253 GLU A C 1
ATOM 1924 O O . GLU A 1 253 ? -48.017 -8.730 -11.806 1.00 42.22 253 GLU A O 1
ATOM 1929 N N . ASP A 1 254 ? -46.612 -9.853 -10.452 1.00 45.75 254 ASP A N 1
ATOM 1930 C CA . ASP A 1 254 ? -47.593 -10.772 -9.866 1.00 45.75 254 ASP A CA 1
ATOM 1931 C C . ASP A 1 254 ? -47.375 -10.785 -8.342 1.00 45.75 254 ASP A C 1
ATOM 1933 O O . ASP A 1 254 ? -46.327 -11.209 -7.841 1.00 45.75 254 ASP A O 1
ATOM 1937 N N . ASP A 1 255 ? -48.370 -10.257 -7.630 1.00 44.59 255 ASP A N 1
ATOM 1938 C CA . ASP A 1 255 ? -48.578 -10.350 -6.183 1.00 44.59 255 ASP A CA 1
ATOM 1939 C C . ASP A 1 255 ? -49.229 -11.707 -5.818 1.00 44.59 255 ASP A C 1
ATOM 1941 O O . ASP A 1 255 ? -49.905 -12.324 -6.639 1.00 44.59 255 ASP A O 1
ATOM 1945 N N . ASP A 1 256 ? -49.076 -12.095 -4.545 1.00 44.97 256 ASP A N 1
ATOM 1946 C CA . ASP A 1 256 ? -49.756 -13.184 -3.807 1.00 44.97 256 ASP A CA 1
ATOM 1947 C C . ASP A 1 256 ? -49.314 -14.654 -4.032 1.00 44.97 256 ASP A C 1
ATOM 1949 O O . ASP A 1 256 ? -49.735 -15.337 -4.960 1.00 44.97 256 ASP A O 1
ATOM 1953 N N . ASP A 1 257 ? -48.492 -15.178 -3.105 1.00 47.53 257 ASP A N 1
ATOM 1954 C CA . ASP A 1 257 ? -48.862 -16.237 -2.128 1.00 47.53 257 ASP A CA 1
ATOM 1955 C C . ASP A 1 257 ? -47.596 -16.850 -1.474 1.00 47.53 257 ASP A C 1
ATOM 1957 O O . ASP A 1 257 ? -46.913 -17.720 -2.024 1.00 47.53 257 ASP A O 1
ATOM 1961 N N . LEU A 1 258 ? -47.272 -16.405 -0.254 1.00 53.84 258 LEU A N 1
ATOM 1962 C CA . LEU A 1 258 ? -46.236 -16.996 0.605 1.00 53.84 258 LEU A CA 1
ATOM 1963 C C . LEU A 1 258 ? -46.860 -18.064 1.524 1.00 53.84 258 LEU A C 1
ATOM 1965 O O . LEU A 1 258 ? -47.764 -17.730 2.288 1.00 53.84 258 LEU A O 1
ATOM 1969 N N . PRO A 1 259 ? -46.354 -19.311 1.569 1.00 56.53 259 PRO A N 1
ATOM 1970 C CA . PRO A 1 259 ? -46.718 -20.239 2.633 1.00 56.53 259 PRO A CA 1
ATOM 1971 C C . PRO A 1 259 ? -45.900 -19.996 3.916 1.00 56.53 259 PRO A C 1
ATOM 1973 O O . PRO A 1 259 ? -44.671 -19.899 3.892 1.00 56.53 259 PRO A O 1
ATOM 1976 N N . ASP A 1 260 ? -46.614 -19.954 5.045 1.00 53.66 260 ASP A N 1
ATOM 1977 C CA . ASP A 1 260 ? -46.110 -19.811 6.415 1.00 53.66 260 ASP A CA 1
ATOM 1978 C C . ASP A 1 260 ? -45.000 -20.820 6.769 1.00 53.66 260 ASP A C 1
ATOM 1980 O O . ASP A 1 260 ? -45.198 -22.039 6.776 1.00 53.66 260 ASP A O 1
ATOM 1984 N N . TYR A 1 261 ? -43.830 -20.305 7.155 1.00 69.12 261 TYR A N 1
ATOM 1985 C CA . TYR A 1 261 ? -42.738 -21.100 7.716 1.00 69.12 261 TYR A CA 1
ATOM 1986 C C . TYR A 1 261 ? -42.937 -21.313 9.225 1.00 69.12 261 TYR A C 1
ATOM 1988 O O . TYR A 1 261 ? -42.861 -20.375 10.019 1.00 69.12 261 TYR A O 1
ATOM 1996 N N . VAL A 1 262 ? -43.132 -22.5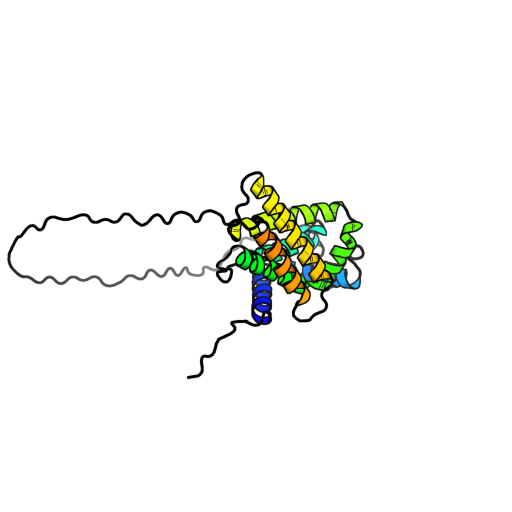72 9.631 1.00 68.69 262 VAL A N 1
ATOM 1997 C CA . VAL A 1 262 ? -43.184 -23.007 11.037 1.00 68.69 262 VAL A CA 1
ATOM 1998 C C . VAL A 1 262 ? -41.841 -23.648 11.426 1.00 68.69 262 VAL A C 1
ATOM 2000 O O . VAL A 1 262 ? -41.470 -24.662 10.831 1.00 68.69 262 VAL A O 1
ATOM 2003 N N . PRO A 1 263 ? -41.099 -23.124 12.421 1.00 70.19 263 PRO A N 1
ATOM 2004 C CA . PRO A 1 263 ? -39.871 -23.761 12.895 1.00 70.19 263 PRO A CA 1
ATOM 2005 C C . PRO A 1 263 ? -40.159 -24.999 13.778 1.00 70.19 263 PRO A C 1
ATOM 2007 O O . PRO A 1 263 ? -41.145 -25.007 14.520 1.00 70.19 263 PRO A O 1
ATOM 2010 N N . PRO A 1 264 ? -39.308 -26.046 13.741 1.00 62.09 264 PRO A N 1
ATOM 2011 C CA . PRO A 1 264 ? -39.500 -27.267 14.528 1.00 62.09 264 PRO A CA 1
ATOM 2012 C C . PRO A 1 264 ? -39.187 -27.076 16.029 1.00 62.09 264 PRO A C 1
ATOM 2014 O O . PRO A 1 264 ? -38.401 -26.194 16.384 1.00 62.09 264 PRO A O 1
ATOM 2017 N N . PRO A 1 265 ? -39.794 -27.891 16.919 1.00 65.50 265 PRO A N 1
ATOM 2018 C CA . PRO A 1 265 ? -39.711 -27.709 18.367 1.00 65.50 265 PRO A CA 1
ATOM 2019 C C . PRO A 1 265 ? -38.366 -28.159 18.967 1.00 65.50 265 PRO A C 1
ATOM 2021 O O . PRO A 1 265 ? -37.673 -29.000 18.398 1.00 65.50 265 PRO A O 1
ATOM 2024 N N . LEU A 1 266 ? -38.069 -27.551 20.125 1.00 59.97 266 LEU A N 1
ATOM 2025 C CA . LEU A 1 266 ? -36.820 -27.521 20.909 1.00 59.97 266 LEU A CA 1
ATOM 2026 C C . LEU A 1 266 ? -36.104 -28.861 21.133 1.00 59.97 266 LEU A C 1
ATOM 2028 O O . LEU A 1 266 ? -36.783 -29.841 21.516 1.00 59.97 266 LEU A O 1
#

Mean predicted aligned error: 14.34 Å

Radius of gyration: 28.59 Å; Cα contacts (8 Å, |Δi|>4): 230; chains: 1; bounding box: 69×66×92 Å

Nearest PDB structures (foldseek):
  3bjb-assembly3_F  TM=6.377E-01  e=1.793E-03  Rhodococcus jostii RHA1
  5cw8-assembly1_B  TM=6.472E-01  e=2.843E-03  Mycobacterium tuberculosis H37Rv
  6o6n-assembly1_A  TM=5.421E-01  e=2.364E-03  Mycobacterium tuberculosis
  8ke8-assembly1_B  TM=4.834E-01  e=2.719E-02  Pseudomonas aeruginosa PAO1
  3cjd-assembly1_B  TM=5.243E-01  e=1.429E-01  Jannaschia sp. CCS1

Solvent-accessible surface area (backbone atoms only — not comparable to full-atom values): 15921 Å² total; per-residue (Å²): 138,84,78,85,78,78,76,85,74,72,66,64,66,63,56,41,52,49,36,39,49,53,29,56,70,74,47,54,72,66,59,50,42,37,46,50,33,39,25,54,42,12,41,78,59,30,46,87,70,61,50,74,61,57,15,20,59,71,46,73,45,61,56,68,59,47,45,72,78,46,78,47,78,67,50,54,55,52,50,51,48,47,38,17,47,53,35,29,70,41,94,68,94,69,52,88,45,47,62,50,33,42,50,53,27,51,47,32,27,47,40,44,46,56,80,39,42,54,16,52,50,24,40,62,73,41,33,89,81,31,63,70,58,40,52,54,52,48,53,52,51,55,50,51,48,49,56,49,34,55,76,32,37,40,49,57,65,67,75,69,5,52,53,27,52,51,49,50,50,49,35,51,55,50,21,54,55,35,46,73,68,46,83,53,95,80,42,56,60,20,52,51,45,37,53,54,37,48,51,52,36,45,78,70,65,47,64,40,64,46,82,74,78,76,77,76,70,74,82,81,80,78,76,81,75,80,90,76,90,78,91,83,84,82,87,83,90,80,92,78,90,86,78,87,83,85,88,81,84,83,81,82,89,82,84,91,86,84,81,87,86,78,83,83,85,135

Secondary structure (DSSP, 8-state):
-----------HHHHHHHHHHHHHHHS-HHHHHHHHHHHHHHHHH-TTT--HHHHHHHHT--HHHHHHH-SSTHHHHHHHHHHHHHHHHS-----SSHHHHHHHHHHHHHHHHHHTHHHHHHHHHHGGG-HHHHHHHHHHHHHHHHHHHHHTTB---HHHHHHHHHHHHHHHHHHHHHHHH---TT-HHHHHHHHHHHHHHHHTT--PBPPP----PPP--------------------------------------PPP-PPPP-

Sequence (266 aa):
MESDMQAGGFPLSFSAERASETAMVGADNFDLALLKAAMDLAGREGWHRFSLVMAAQAAGLAVVEVRNRYPFKIQLLLTLNRMADDAALGEGNGGRTVRERLFERFMCRIDVFQAFREGVRAVMHGLPFDPPLAAGLGAATFDSMKWMADSAGLDCRGLGGAVRLQALLGSWTHTLRAWERDTTPDLTETMQALDGALDRAERLGLLKPLPEPESVSPPTDHETAPSGSGDRTEREDFNSGCVTETFVMETEEDDDDLPDYVPPPL

Foldseek 3Di:
DDDPPDPPPDQVVVVLVVLQVQLVVPDDPVLVLLLQLLLVCCLVPFNVGDDSVSSCVSSVHDSVVSCVVDVDPLVSVVSLLVSLLCSLLPDDPPDPALLRSLLSSLSSSLSSCVVSVSSVLSVVVCCVVDVVSVVVVVVSLLVSLVSSCVSSQAPLDDPLNVVLSVLSSVLSVQLVVQSSVDPDPRSVSSSVSNSVSSVVCVVVVSRPGHPDDDPPDPPPPPPPDDDDDDDDDDDDDDDDDDDDDDDDDDDDDDDDDDDDDDDDDD

Organism: NCBI:txid2558360